Protein AF-A0AAN9VHX4-F1 (afdb_monomer_lite)

Radius of gyration: 25.69 Å; chains: 1; bounding box: 44×57×83 Å

Organism: NCBI:txid2509291

Sequence (212 aa):
MRPFTILGLMAGYTLFVTRLGPWIMRDRKPFKLKTTLIVFNALQIIANIYIFYMMIRLVNLYFWLKIIDLLDTIFFVLRKKNNQITFLHVYHHSNMVLLSWCGLKYFPGGHGTFLGLFNTFVHACMYTYYLIAAVYPRNIWWKKYVTQLQLVQHVTVGLHLAQLFVSNPCNYPLLVPRVLVPHAIFLVLLFSHFYRRAYGRKAAQDTKAKAS

InterPro domains:
  IPR002076 ELO family [PF01151] (3-57)
  IPR002076 ELO family [PF01151] (58-205)
  IPR002076 ELO family [PTHR11157] (56-200)
  IPR030457 ELO family, conserved site [PS01188] (85-93)

Structure (mmCIF, N/CA/C/O backbone):
data_AF-A0AAN9VHX4-F1
#
_entry.id   AF-A0AAN9VHX4-F1
#
loop_
_atom_site.group_PDB
_atom_site.id
_atom_site.type_symbol
_atom_site.label_atom_id
_atom_site.label_alt_id
_atom_site.label_comp_id
_atom_site.label_asym_id
_atom_site.label_entity_id
_atom_site.label_seq_id
_atom_site.pdbx_PDB_ins_code
_atom_site.Cartn_x
_atom_site.Cartn_y
_atom_site.Cartn_z
_atom_site.occupancy
_atom_site.B_iso_or_equiv
_atom_site.auth_seq_id
_atom_site.auth_comp_id
_atom_site.auth_asym_id
_atom_site.auth_atom_id
_atom_site.pdbx_PDB_model_num
ATOM 1 N N . MET A 1 1 ? -10.189 4.200 -12.724 1.00 53.12 1 MET A N 1
ATOM 2 C CA . MET A 1 1 ? -10.663 5.492 -12.170 1.00 53.12 1 MET A CA 1
ATOM 3 C C . MET A 1 1 ? -9.968 6.623 -12.907 1.00 53.12 1 MET A C 1
ATOM 5 O O . MET A 1 1 ? -8.787 6.484 -13.195 1.00 53.12 1 MET A O 1
ATOM 9 N N . ARG A 1 2 ? -10.674 7.707 -13.249 1.00 73.00 2 ARG A N 1
ATOM 10 C CA . ARG A 1 2 ? -10.044 8.869 -13.900 1.00 73.00 2 ARG A CA 1
ATOM 11 C C . ARG A 1 2 ? -9.173 9.608 -12.869 1.00 73.00 2 ARG A C 1
ATOM 13 O O . ARG A 1 2 ? -9.580 9.697 -11.716 1.00 73.00 2 ARG A O 1
ATOM 20 N N . PRO A 1 3 ? -8.011 10.166 -13.235 1.00 69.94 3 PRO A N 1
ATOM 21 C CA . PRO A 1 3 ? -7.104 10.814 -12.278 1.00 69.94 3 PRO A CA 1
ATOM 22 C C . PRO A 1 3 ? -7.788 11.908 -11.434 1.00 69.94 3 PRO A C 1
ATOM 24 O O . PRO A 1 3 ? -7.557 12.001 -10.230 1.00 69.94 3 PRO A O 1
ATOM 27 N N . PHE A 1 4 ? -8.731 12.652 -12.020 1.00 80.06 4 PHE A N 1
ATOM 28 C CA . PHE A 1 4 ? -9.513 13.677 -11.322 1.00 80.06 4 PHE A CA 1
ATOM 29 C C . PHE A 1 4 ? -10.400 13.141 -10.186 1.00 80.06 4 PHE A C 1
ATOM 31 O O . PHE A 1 4 ? -10.603 13.844 -9.200 1.00 80.06 4 PHE A O 1
ATOM 38 N N . THR A 1 5 ? -10.893 11.898 -10.264 1.00 78.62 5 THR A N 1
ATOM 39 C CA . THR A 1 5 ? -11.737 11.333 -9.194 1.00 78.62 5 THR A CA 1
ATOM 40 C C . THR A 1 5 ? -10.921 11.009 -7.945 1.00 78.62 5 THR A C 1
ATOM 42 O O . THR A 1 5 ? -11.406 11.186 -6.833 1.00 78.62 5 THR A O 1
ATOM 45 N N . ILE A 1 6 ? -9.666 10.579 -8.113 1.00 77.06 6 ILE A N 1
ATOM 46 C CA . ILE A 1 6 ? -8.751 10.314 -6.992 1.00 77.06 6 ILE A CA 1
ATOM 47 C C . ILE A 1 6 ? -8.318 11.630 -6.343 1.00 77.06 6 ILE A C 1
ATOM 49 O O . ILE A 1 6 ? -8.333 11.741 -5.119 1.00 77.06 6 ILE A O 1
ATOM 53 N N . LEU A 1 7 ? -7.991 12.641 -7.153 1.00 80.19 7 LEU A N 1
ATOM 54 C CA . LEU A 1 7 ? -7.633 13.970 -6.654 1.00 80.19 7 LEU A CA 1
ATOM 55 C C . LEU A 1 7 ? -8.786 14.610 -5.873 1.00 80.19 7 LEU A C 1
ATOM 57 O O . LEU A 1 7 ? -8.563 15.116 -4.777 1.00 80.19 7 LEU A O 1
ATOM 61 N N . GLY A 1 8 ? -10.018 14.519 -6.383 1.00 88.56 8 GLY A N 1
ATOM 62 C CA . GLY A 1 8 ? -11.207 14.994 -5.675 1.00 88.56 8 GLY A CA 1
ATOM 63 C C . GLY A 1 8 ? -11.431 14.277 -4.340 1.00 88.56 8 GLY A C 1
ATOM 64 O O . GLY A 1 8 ? -11.683 14.927 -3.328 1.00 88.56 8 GLY A O 1
ATOM 65 N N . LEU A 1 9 ? -11.265 12.951 -4.303 1.00 86.06 9 LEU A N 1
ATOM 66 C CA . LEU A 1 9 ? -11.425 12.158 -3.081 1.00 86.06 9 LEU A CA 1
ATOM 67 C C . LEU A 1 9 ? -10.350 12.492 -2.034 1.00 86.06 9 LEU A C 1
ATOM 69 O O . LEU A 1 9 ? -10.670 12.681 -0.862 1.00 86.06 9 LEU A O 1
ATOM 73 N N . MET A 1 10 ? -9.088 12.631 -2.449 1.00 85.00 10 MET A N 1
ATOM 74 C CA . MET A 1 10 ? -7.982 13.021 -1.565 1.00 85.00 10 MET A CA 1
ATOM 75 C C . MET A 1 10 ? -8.119 14.461 -1.059 1.00 85.00 10 MET A C 1
ATOM 77 O O . MET A 1 10 ? -7.866 14.725 0.120 1.00 85.00 10 MET A O 1
ATOM 81 N N . ALA A 1 11 ? -8.555 15.391 -1.913 1.00 88.62 11 ALA A N 1
ATOM 82 C CA . ALA A 1 11 ? -8.843 16.766 -1.517 1.00 88.62 11 ALA A CA 1
ATOM 83 C C . ALA A 1 11 ? -9.994 16.817 -0.501 1.00 88.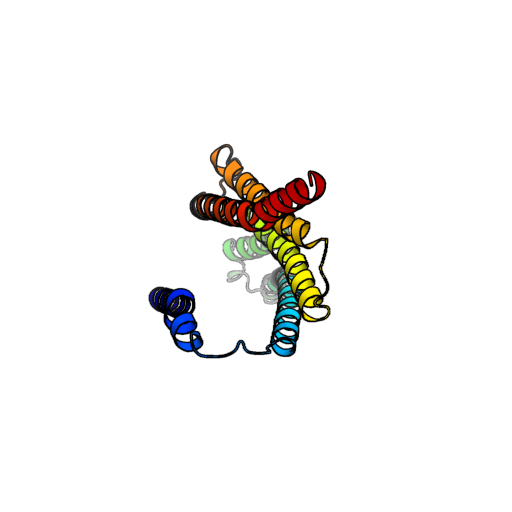62 11 ALA A C 1
ATOM 85 O O . ALA A 1 11 ? -9.866 17.468 0.535 1.00 88.62 11 ALA A O 1
ATOM 86 N N . GLY A 1 12 ? -11.073 16.065 -0.743 1.00 91.81 12 GLY A N 1
ATOM 87 C CA . GLY A 1 12 ? -12.202 15.936 0.179 1.00 91.81 12 GLY A CA 1
ATOM 88 C C . GLY A 1 12 ? -11.800 15.337 1.528 1.00 91.81 12 GLY A C 1
ATOM 89 O O . GLY A 1 12 ? -12.109 15.912 2.570 1.00 91.81 12 GLY A O 1
ATOM 90 N N . TYR A 1 13 ? -11.038 14.239 1.524 1.00 88.88 13 TYR A N 1
ATOM 91 C CA . TYR A 1 13 ? -10.468 13.644 2.737 1.00 88.88 13 TYR A CA 1
ATOM 92 C C . TYR A 1 13 ? -9.620 14.656 3.519 1.00 88.88 13 TYR A C 1
ATOM 94 O O . TYR A 1 13 ? -9.800 14.825 4.724 1.00 88.88 13 TYR A O 1
ATOM 102 N N . THR A 1 14 ? -8.730 15.374 2.832 1.00 87.25 14 THR A N 1
ATOM 103 C CA . THR A 1 14 ? -7.841 16.357 3.463 1.00 87.25 14 THR A CA 1
ATOM 104 C C . THR A 1 14 ? -8.635 17.519 4.055 1.00 87.25 14 THR A C 1
ATOM 106 O O . THR A 1 14 ? -8.390 17.904 5.199 1.00 87.25 14 THR A O 1
ATOM 109 N N . LEU A 1 15 ? -9.622 18.053 3.330 1.00 92.94 15 LEU A N 1
ATOM 110 C CA . LEU A 1 15 ? -10.516 19.108 3.814 1.00 92.94 15 LEU A CA 1
ATOM 111 C C . LEU A 1 15 ? -11.306 18.650 5.047 1.00 92.94 15 LEU A C 1
ATOM 113 O O . LEU A 1 15 ? -11.433 19.400 6.019 1.00 92.94 15 LEU A O 1
ATOM 117 N N . PHE A 1 16 ? -11.793 17.407 5.031 1.00 91.06 16 PHE A N 1
ATOM 118 C CA . PHE A 1 16 ? -12.495 16.815 6.159 1.00 91.06 16 PHE A CA 1
ATOM 119 C C . PHE A 1 16 ? -11.592 16.698 7.387 1.00 91.06 16 PHE A C 1
ATOM 121 O O . PHE A 1 16 ? -11.931 17.211 8.446 1.00 91.06 16 PHE A O 1
ATOM 128 N N . VAL A 1 17 ? -10.414 16.093 7.256 1.00 87.94 17 VAL A N 1
ATOM 129 C CA . VAL A 1 17 ? -9.524 15.851 8.401 1.00 87.94 17 VAL A CA 1
ATOM 130 C C . VAL A 1 17 ? -8.918 17.143 8.955 1.00 87.94 17 VAL A C 1
ATOM 132 O O . VAL A 1 17 ? -8.744 17.264 10.165 1.00 87.94 17 VAL A O 1
ATOM 135 N N . THR A 1 18 ? -8.602 18.118 8.099 1.00 86.06 18 THR A N 1
ATOM 136 C CA . THR A 1 18 ? -7.907 19.344 8.529 1.00 86.06 18 THR A CA 1
ATOM 137 C C . THR A 1 18 ? -8.839 20.467 8.964 1.00 86.06 18 THR A C 1
ATOM 139 O O . THR A 1 18 ? -8.441 21.274 9.803 1.00 86.06 18 THR A O 1
ATOM 142 N N . ARG A 1 19 ? -10.059 20.555 8.412 1.00 90.81 19 ARG A N 1
ATOM 143 C CA . ARG A 1 19 ? -10.968 21.683 8.673 1.00 90.81 19 ARG A CA 1
ATOM 144 C C . ARG A 1 19 ? -12.344 21.251 9.150 1.00 90.81 19 ARG A C 1
ATOM 146 O O . ARG A 1 19 ? -12.724 21.584 10.270 1.00 90.81 19 ARG A O 1
ATOM 153 N N . LEU A 1 20 ? -13.083 20.519 8.320 1.00 93.25 20 LEU A N 1
ATOM 154 C CA . LEU A 1 20 ? -14.506 20.268 8.560 1.00 93.25 20 LEU A CA 1
ATOM 155 C C . LEU A 1 20 ? -14.739 19.352 9.772 1.00 93.25 20 LEU A C 1
ATOM 157 O O . LEU A 1 20 ? -15.538 19.675 10.641 1.00 93.25 20 LEU A O 1
ATOM 161 N N . GLY A 1 21 ? -14.006 18.248 9.877 1.00 89.44 21 GLY A N 1
ATOM 162 C CA . GLY A 1 21 ? -14.077 17.298 10.988 1.00 89.44 21 GLY A CA 1
ATOM 163 C C . GLY A 1 21 ? -13.747 17.935 12.344 1.00 89.44 21 GLY A C 1
ATOM 164 O O . GLY A 1 21 ? -14.567 17.828 13.257 1.00 89.44 21 GLY A O 1
ATOM 165 N N . PRO A 1 22 ? -12.612 18.650 12.493 1.00 90.81 22 PRO A N 1
ATOM 166 C CA . PRO A 1 22 ? -12.313 19.401 13.713 1.00 90.81 22 PRO A CA 1
ATOM 167 C C . PRO A 1 22 ? -13.361 20.469 14.056 1.00 90.81 22 PRO A C 1
ATOM 169 O O . PRO A 1 22 ? -13.667 20.650 15.231 1.00 90.81 22 PRO A O 1
ATOM 172 N N . TRP A 1 23 ? -13.936 21.155 13.058 1.00 94.06 23 TRP A N 1
ATOM 173 C CA . TRP A 1 23 ? -15.021 22.120 13.274 1.00 94.06 23 TRP A CA 1
ATOM 174 C C . TRP A 1 23 ? -16.295 21.442 13.805 1.00 94.06 23 TRP A C 1
ATOM 176 O O . TRP A 1 23 ? -16.837 21.890 14.809 1.00 94.06 23 TRP A O 1
ATOM 186 N N . ILE A 1 24 ? -16.713 20.313 13.217 1.00 93.56 24 ILE A N 1
ATOM 187 C CA . ILE A 1 24 ? -17.882 19.526 13.664 1.00 93.56 24 ILE A CA 1
ATOM 188 C C . ILE A 1 24 ? -17.690 18.969 15.084 1.00 93.56 24 ILE A C 1
ATOM 190 O O . ILE A 1 24 ? -18.652 18.845 15.846 1.00 93.56 24 ILE A O 1
ATOM 194 N N . MET A 1 25 ? -16.458 18.596 15.431 1.00 90.50 25 MET A N 1
ATOM 195 C CA . MET A 1 25 ? -16.117 17.991 16.719 1.00 90.50 25 MET A CA 1
ATOM 196 C C . MET A 1 25 ? -15.782 19.014 17.811 1.00 90.50 25 MET A C 1
ATOM 198 O O . MET A 1 25 ? -15.566 18.597 18.946 1.00 90.50 25 MET A O 1
ATOM 202 N N . ARG A 1 26 ? -15.755 20.322 17.503 1.00 90.12 26 ARG A N 1
ATOM 203 C CA . ARG A 1 26 ? -15.340 21.385 18.436 1.00 90.12 26 ARG A CA 1
ATOM 204 C C . ARG A 1 26 ? -16.100 21.334 19.762 1.00 90.12 26 ARG A C 1
ATOM 206 O O . ARG A 1 26 ? -15.475 21.387 20.814 1.00 90.12 26 ARG A O 1
ATOM 213 N N . ASP A 1 27 ? -17.415 21.156 19.687 1.00 94.75 27 ASP A N 1
ATOM 214 C CA . ASP A 1 27 ? -18.312 21.170 20.849 1.00 94.75 27 ASP A CA 1
ATOM 215 C C . ASP A 1 27 ? -18.820 19.763 21.220 1.00 94.75 27 ASP A C 1
ATOM 217 O O . ASP A 1 27 ? -19.754 19.605 22.009 1.00 94.75 27 ASP A O 1
ATOM 221 N N . ARG A 1 28 ? -18.220 18.704 20.650 1.00 91.62 28 ARG A N 1
ATOM 222 C CA . ARG A 1 28 ? -18.615 17.306 20.889 1.00 91.62 28 ARG A CA 1
ATOM 223 C C . ARG A 1 28 ? -17.558 16.548 21.686 1.00 91.62 28 ARG A C 1
ATOM 225 O O . ARG A 1 28 ? -16.357 16.694 21.484 1.00 91.62 28 ARG A O 1
ATOM 232 N N . LYS A 1 29 ? -18.013 15.649 22.562 1.00 86.69 29 LYS A N 1
ATOM 233 C CA . LYS A 1 29 ? -17.126 14.724 23.286 1.00 86.69 29 LYS A CA 1
ATOM 234 C C . LYS A 1 29 ? -16.529 13.678 22.323 1.00 86.69 29 LYS A C 1
ATOM 236 O O . LYS A 1 29 ? -17.211 13.268 21.382 1.00 86.69 29 LYS A O 1
ATOM 241 N N . PRO A 1 30 ? -15.288 13.205 22.553 1.00 85.62 30 PRO A N 1
ATOM 242 C CA . PRO A 1 30 ? -14.650 12.208 21.696 1.00 85.62 30 PRO A CA 1
ATOM 243 C C . PRO A 1 30 ? -15.406 10.874 21.720 1.00 85.62 30 PRO A C 1
ATOM 245 O O . PRO A 1 30 ? -15.802 10.379 22.778 1.00 85.62 30 PRO A O 1
ATOM 248 N N . PHE A 1 31 ? -15.577 10.268 20.544 1.00 84.44 31 PHE A N 1
ATOM 249 C CA . PHE A 1 31 ? -16.246 8.977 20.405 1.00 84.44 31 PHE A CA 1
ATOM 250 C C . PHE A 1 31 ? -15.414 7.835 21.004 1.00 84.44 31 PHE A C 1
ATOM 252 O O . PHE A 1 31 ? -14.198 7.753 20.818 1.00 84.44 31 PHE A O 1
ATOM 259 N N . LYS A 1 32 ? -16.081 6.891 21.674 1.00 79.62 32 LYS A N 1
ATOM 260 C CA . LYS A 1 32 ? -15.453 5.672 22.205 1.00 79.62 32 LYS A CA 1
ATOM 261 C C . LYS A 1 32 ? -15.401 4.585 21.121 1.00 79.62 32 LYS A C 1
ATOM 263 O O . LYS A 1 32 ? -16.230 3.686 21.105 1.00 79.62 32 LYS A O 1
ATOM 268 N N . LEU A 1 33 ? -14.419 4.656 20.220 1.00 81.50 33 LEU A N 1
ATOM 269 C CA . LEU A 1 33 ? -14.293 3.767 19.044 1.00 81.50 33 LEU A CA 1
ATOM 270 C C . LEU A 1 33 ? -13.320 2.583 19.232 1.00 81.50 33 LEU A C 1
ATOM 272 O O . LEU A 1 33 ? -12.811 2.035 18.258 1.00 81.50 33 LEU A O 1
ATOM 276 N N . LYS A 1 34 ? -13.041 2.180 20.479 1.00 73.62 34 LYS A N 1
ATOM 277 C CA . LYS A 1 34 ? -12.037 1.150 20.822 1.00 73.62 34 LYS A CA 1
ATOM 278 C C . LYS A 1 34 ? -12.248 -0.155 20.039 1.00 73.62 34 LYS A C 1
ATOM 280 O O . LYS A 1 34 ? -11.338 -0.618 19.359 1.00 73.62 34 LYS A O 1
ATOM 285 N N . THR A 1 35 ? -13.460 -0.707 20.090 1.00 78.25 35 THR A N 1
ATOM 286 C CA . THR A 1 35 ? -13.812 -1.966 19.413 1.00 78.25 35 THR A CA 1
ATOM 287 C C . THR A 1 35 ? -13.747 -1.836 17.893 1.00 78.25 35 THR A C 1
ATOM 289 O O . THR A 1 35 ? -13.178 -2.694 17.227 1.00 78.25 35 THR A O 1
ATOM 292 N N . THR A 1 36 ? -14.255 -0.733 17.339 1.00 77.31 36 THR A N 1
ATOM 293 C CA . THR A 1 36 ? -14.214 -0.459 15.896 1.00 77.31 36 THR A CA 1
ATOM 294 C C . THR A 1 36 ? -12.780 -0.403 15.370 1.00 77.31 36 THR A C 1
ATOM 296 O O . THR A 1 36 ? -12.486 -0.989 14.333 1.00 77.31 36 THR A O 1
ATOM 299 N N . LEU A 1 37 ? -11.869 0.245 16.102 1.00 70.19 37 LEU A N 1
ATOM 300 C CA . LEU A 1 37 ? -10.450 0.315 15.743 1.00 70.19 37 LEU A CA 1
ATOM 301 C C . LEU A 1 37 ? -9.770 -1.059 15.798 1.00 70.19 37 LEU A C 1
ATOM 303 O O . LEU A 1 37 ? -8.969 -1.373 14.923 1.00 70.19 37 LEU A O 1
ATOM 307 N N . ILE A 1 38 ? -10.100 -1.886 16.794 1.00 74.56 38 ILE A N 1
ATOM 308 C CA . ILE A 1 38 ? -9.589 -3.262 16.908 1.00 74.56 38 ILE A CA 1
ATOM 309 C C . ILE A 1 38 ? -10.004 -4.089 15.688 1.00 74.56 38 ILE A C 1
ATOM 311 O O . ILE A 1 38 ? -9.147 -4.690 15.042 1.00 74.56 38 ILE A O 1
ATOM 315 N N . VAL A 1 39 ? -11.295 -4.076 15.342 1.00 82.44 39 VAL A N 1
ATOM 316 C CA . VAL A 1 39 ? -11.831 -4.811 14.184 1.00 82.44 39 VAL A CA 1
ATOM 317 C C . VAL A 1 39 ? -11.200 -4.312 12.885 1.00 82.44 39 VAL A C 1
ATOM 319 O O . VAL A 1 39 ? -10.745 -5.116 12.077 1.00 82.44 39 VAL A O 1
ATOM 322 N N . PHE A 1 40 ? -11.104 -2.994 12.703 1.00 76.94 40 PHE A N 1
ATOM 323 C CA . PHE A 1 40 ? -10.477 -2.396 11.526 1.00 76.94 40 PHE A CA 1
ATOM 324 C C . PHE A 1 40 ? -9.011 -2.827 11.365 1.00 76.94 40 PHE A C 1
ATOM 326 O O . PHE A 1 40 ? -8.626 -3.305 10.299 1.00 76.94 40 PHE A O 1
ATOM 333 N N . ASN A 1 41 ? -8.207 -2.737 12.429 1.00 72.12 41 ASN A N 1
ATOM 334 C CA . ASN A 1 41 ? -6.799 -3.138 12.392 1.00 72.12 41 ASN A CA 1
ATOM 335 C C . ASN A 1 41 ? -6.637 -4.648 12.136 1.00 72.12 41 ASN A C 1
ATOM 337 O O . ASN A 1 41 ? -5.758 -5.049 11.376 1.00 72.12 41 ASN A O 1
ATOM 341 N N . ALA A 1 42 ? -7.494 -5.492 12.723 1.00 78.81 42 ALA A N 1
ATOM 342 C CA . ALA A 1 42 ? -7.479 -6.935 12.484 1.00 78.81 42 ALA A CA 1
ATOM 343 C C . ALA A 1 42 ? -7.799 -7.279 11.018 1.00 78.81 42 ALA A C 1
ATOM 345 O O . ALA A 1 42 ? -7.100 -8.086 10.405 1.00 78.81 42 ALA A O 1
ATOM 346 N N . LEU A 1 43 ? -8.794 -6.613 10.424 1.00 83.50 43 LEU A N 1
ATOM 347 C CA . LEU A 1 43 ? -9.123 -6.763 9.005 1.00 83.50 43 LEU A CA 1
ATOM 348 C C . LEU A 1 43 ? -7.969 -6.318 8.099 1.00 83.50 43 LEU A C 1
ATOM 350 O O . LEU A 1 43 ? -7.675 -6.998 7.119 1.00 83.50 43 LEU A O 1
ATOM 354 N N . GLN A 1 44 ? -7.272 -5.228 8.437 1.00 68.19 44 GLN A N 1
ATOM 355 C CA . GLN A 1 44 ? -6.085 -4.804 7.688 1.00 68.19 44 GLN A CA 1
ATOM 356 C C . GLN A 1 44 ? -4.962 -5.847 7.748 1.00 68.19 44 GLN A C 1
ATOM 358 O O . GLN A 1 44 ? -4.312 -6.090 6.733 1.00 68.19 44 GLN A O 1
ATOM 363 N N . ILE A 1 45 ? -4.733 -6.488 8.896 1.00 72.44 45 ILE A N 1
ATOM 364 C CA . ILE A 1 45 ? -3.725 -7.552 9.025 1.00 72.44 45 ILE A CA 1
ATOM 365 C C . ILE A 1 45 ? -4.087 -8.743 8.129 1.00 72.44 45 ILE A C 1
ATOM 367 O O . ILE A 1 45 ? -3.259 -9.183 7.331 1.00 72.44 45 ILE A O 1
ATOM 371 N N . ILE A 1 46 ? -5.333 -9.218 8.202 1.00 82.06 46 ILE A N 1
ATOM 372 C CA . ILE A 1 46 ? -5.818 -10.347 7.393 1.00 82.06 46 ILE A CA 1
ATOM 373 C C . ILE A 1 46 ? -5.717 -10.026 5.897 1.00 82.06 46 ILE A C 1
ATOM 375 O O . ILE A 1 46 ? -5.200 -10.836 5.129 1.00 82.06 46 ILE A O 1
ATOM 379 N N . ALA A 1 47 ? -6.149 -8.833 5.482 1.00 73.81 47 ALA A N 1
ATOM 380 C CA . ALA A 1 47 ? -6.085 -8.404 4.089 1.00 73.81 47 ALA A CA 1
ATOM 381 C C . ALA A 1 47 ? -4.641 -8.339 3.565 1.00 73.81 47 ALA A C 1
ATOM 383 O O . ALA A 1 47 ? -4.371 -8.820 2.468 1.00 73.81 47 ALA A O 1
ATOM 384 N N . ASN A 1 48 ? -3.698 -7.805 4.348 1.00 62.12 48 ASN A N 1
ATOM 385 C CA . ASN A 1 48 ? -2.289 -7.738 3.947 1.00 62.12 48 ASN A CA 1
ATOM 386 C C . ASN A 1 48 ? -1.658 -9.132 3.804 1.00 62.12 48 ASN A C 1
ATOM 388 O O . ASN A 1 48 ? -0.955 -9.385 2.826 1.00 62.12 48 ASN A O 1
ATOM 392 N N . ILE A 1 49 ? -1.944 -10.052 4.732 1.00 76.06 49 ILE A N 1
ATOM 393 C CA . ILE A 1 49 ? -1.476 -11.446 4.660 1.00 76.06 49 ILE A CA 1
ATOM 394 C C . ILE A 1 49 ? -2.073 -12.155 3.437 1.00 76.06 49 ILE A C 1
ATOM 396 O O . ILE A 1 49 ? -1.360 -12.842 2.705 1.00 76.06 49 ILE A O 1
ATOM 400 N N . TYR A 1 50 ? -3.367 -11.957 3.178 1.00 77.38 50 TYR A N 1
ATOM 401 C CA . TYR A 1 50 ? -4.053 -12.537 2.026 1.00 77.38 50 TYR A CA 1
ATOM 402 C C . TYR A 1 50 ? -3.493 -12.023 0.694 1.00 77.38 50 TYR A C 1
ATOM 404 O O . TYR A 1 50 ? -3.200 -12.822 -0.194 1.00 77.38 50 TYR A O 1
ATOM 412 N N . ILE A 1 51 ? -3.287 -10.709 0.559 1.00 69.75 51 ILE A N 1
ATOM 413 C CA . ILE A 1 51 ? -2.705 -10.098 -0.646 1.00 69.75 51 ILE A CA 1
ATOM 414 C C . ILE A 1 51 ? -1.293 -10.642 -0.892 1.00 69.75 51 ILE A C 1
ATOM 416 O O . ILE A 1 51 ? -0.973 -11.016 -2.020 1.00 69.75 51 ILE A O 1
ATOM 420 N N . PHE A 1 52 ? -0.473 -10.753 0.156 1.00 62.72 52 PHE A N 1
ATOM 421 C CA . PHE A 1 52 ? 0.873 -11.320 0.069 1.00 62.72 52 PHE A CA 1
ATOM 422 C C . PHE A 1 52 ? 0.859 -12.772 -0.435 1.00 62.72 52 PHE A C 1
ATOM 424 O O . PHE A 1 52 ? 1.554 -13.111 -1.394 1.00 62.72 52 PHE A O 1
ATOM 431 N N . TYR A 1 53 ? 0.006 -13.617 0.149 1.00 73.12 53 TYR A N 1
ATOM 432 C CA . TYR A 1 53 ? -0.169 -15.007 -0.278 1.00 73.12 53 TYR A CA 1
ATOM 433 C C . TYR A 1 53 ? -0.693 -15.118 -1.722 1.00 73.12 53 TYR A C 1
ATOM 435 O O . TYR A 1 53 ? -0.210 -15.939 -2.506 1.00 73.12 53 TYR A O 1
ATOM 443 N N . MET A 1 54 ? -1.647 -14.265 -2.107 1.00 72.25 54 MET A N 1
ATOM 444 C CA . MET A 1 54 ? -2.232 -14.254 -3.448 1.00 72.25 54 MET A CA 1
ATOM 445 C C . MET A 1 54 ? -1.209 -13.864 -4.521 1.00 72.25 54 MET A C 1
ATOM 447 O O . MET A 1 54 ? -1.183 -14.494 -5.578 1.00 72.25 54 MET A O 1
ATOM 451 N N . MET A 1 55 ? -0.334 -12.886 -4.258 1.00 62.78 55 MET A N 1
ATOM 452 C CA . MET A 1 55 ? 0.719 -12.499 -5.208 1.00 62.78 55 MET A CA 1
ATOM 453 C C . MET A 1 55 ? 1.688 -13.650 -5.495 1.00 62.78 55 MET A C 1
ATOM 455 O O . MET A 1 55 ? 1.987 -13.920 -6.656 1.00 62.78 55 MET A O 1
ATOM 459 N N . ILE A 1 56 ? 2.120 -14.374 -4.460 1.00 66.38 56 ILE A N 1
ATOM 460 C CA . ILE A 1 56 ? 3.011 -15.536 -4.609 1.00 66.38 56 ILE A CA 1
ATOM 461 C C . ILE A 1 56 ? 2.324 -16.643 -5.423 1.00 66.38 56 ILE A C 1
ATOM 463 O O . ILE A 1 56 ? 2.923 -17.238 -6.322 1.00 66.38 56 ILE A O 1
ATOM 467 N N . ARG A 1 57 ? 1.038 -16.895 -5.151 1.00 72.50 57 ARG A N 1
ATOM 468 C CA . ARG A 1 57 ? 0.266 -17.945 -5.824 1.00 72.50 57 ARG A CA 1
ATOM 469 C C . ARG A 1 57 ? -0.004 -17.636 -7.299 1.00 72.50 57 ARG A C 1
ATOM 471 O O . ARG A 1 57 ? 0.113 -18.540 -8.121 1.00 72.50 57 ARG A O 1
ATOM 478 N N . LEU A 1 58 ? -0.351 -16.393 -7.640 1.00 67.06 58 LEU A N 1
ATOM 479 C CA . LEU A 1 58 ? -0.655 -15.984 -9.018 1.00 67.06 58 LEU A CA 1
ATOM 480 C C . LEU A 1 58 ? 0.570 -16.073 -9.932 1.00 67.06 58 LEU A C 1
ATOM 482 O O . LEU A 1 58 ? 0.456 -16.570 -11.049 1.00 67.06 58 LEU A O 1
ATOM 486 N N . VAL A 1 59 ? 1.742 -15.653 -9.447 1.00 68.31 59 VAL A N 1
ATOM 487 C CA . VAL A 1 59 ? 2.996 -15.722 -10.213 1.00 68.31 59 VAL A CA 1
ATOM 488 C C . VAL A 1 59 ? 3.401 -17.177 -10.472 1.00 68.31 59 VAL A C 1
ATOM 490 O O . VAL A 1 59 ? 3.768 -17.526 -11.592 1.00 68.31 59 VAL A O 1
ATOM 493 N N . ASN A 1 60 ? 3.258 -18.051 -9.472 1.00 70.75 60 ASN A N 1
ATOM 494 C CA . ASN A 1 60 ? 3.518 -19.481 -9.636 1.00 70.75 60 ASN A CA 1
ATOM 495 C C . ASN A 1 60 ? 2.520 -20.149 -10.604 1.00 70.75 60 ASN A C 1
ATOM 497 O O . ASN A 1 60 ? 2.913 -20.928 -11.467 1.00 70.75 60 ASN A O 1
ATOM 501 N N . LEU A 1 61 ? 1.228 -19.823 -10.501 1.00 69.81 61 LEU A N 1
ATOM 502 C CA . LEU A 1 61 ? 0.183 -20.392 -11.358 1.00 69.81 61 LEU A CA 1
ATOM 503 C C . LEU A 1 61 ? 0.316 -19.943 -12.821 1.00 69.81 61 LEU A C 1
ATOM 505 O O . LEU A 1 61 ? 0.125 -20.751 -13.726 1.00 69.81 61 LEU A O 1
ATOM 509 N N . TYR A 1 62 ? 0.702 -18.687 -13.057 1.00 71.00 62 TYR A N 1
ATOM 510 C CA . TYR A 1 62 ? 0.974 -18.161 -14.397 1.00 71.00 62 TYR A CA 1
ATOM 511 C C . TYR A 1 62 ? 2.069 -18.954 -15.128 1.00 71.00 62 TYR A C 1
ATOM 513 O O . TYR A 1 62 ? 1.936 -19.252 -16.311 1.00 71.00 62 TYR A O 1
ATOM 521 N N . PHE A 1 63 ? 3.124 -19.363 -14.424 1.00 75.06 63 PHE A N 1
ATOM 522 C CA . PHE A 1 63 ? 4.185 -20.185 -15.004 1.00 75.06 63 PHE A CA 1
ATOM 523 C C . PHE A 1 63 ? 3.730 -21.595 -15.367 1.00 75.06 63 PHE A C 1
ATOM 525 O O . PHE A 1 63 ? 4.025 -22.065 -16.465 1.00 75.06 63 PHE A O 1
ATOM 532 N N . TRP A 1 64 ? 2.957 -22.239 -14.492 1.00 73.88 64 TRP A N 1
ATOM 533 C CA . TRP A 1 64 ? 2.365 -23.541 -14.795 1.00 73.88 64 TRP A CA 1
ATOM 534 C C . TRP A 1 64 ? 1.426 -23.484 -16.005 1.00 73.88 64 TRP A C 1
ATOM 536 O O . TRP A 1 64 ? 1.474 -24.382 -16.841 1.00 73.88 64 TRP A O 1
ATOM 546 N N . LEU A 1 65 ? 0.643 -22.410 -16.161 1.00 71.88 65 LEU A N 1
ATOM 547 C CA . LEU A 1 65 ? -0.173 -22.196 -17.362 1.00 71.88 65 LEU A CA 1
ATOM 548 C C . LEU A 1 65 ? 0.683 -22.101 -18.630 1.00 71.88 65 LEU A C 1
ATOM 550 O O . LEU A 1 65 ? 0.368 -22.744 -19.623 1.00 71.88 65 LEU A O 1
ATOM 554 N N . LYS A 1 66 ? 1.804 -21.373 -18.594 1.00 78.94 66 LYS A N 1
ATOM 555 C CA . LYS A 1 66 ? 2.695 -21.257 -19.760 1.00 78.94 66 LYS A CA 1
ATOM 556 C C . LYS A 1 66 ? 3.324 -22.591 -20.162 1.00 78.94 66 LYS A C 1
ATOM 558 O O . LYS A 1 66 ? 3.529 -22.817 -21.349 1.00 78.94 66 LYS A O 1
ATOM 563 N N . ILE A 1 67 ? 3.589 -23.484 -19.206 1.00 80.31 67 ILE A N 1
ATOM 564 C CA . ILE A 1 67 ? 4.018 -24.859 -19.506 1.00 80.31 67 ILE A CA 1
ATOM 565 C C . ILE A 1 67 ? 2.899 -25.635 -20.214 1.00 80.31 67 ILE A C 1
ATOM 567 O O . ILE A 1 67 ? 3.170 -26.345 -21.179 1.00 80.31 67 ILE A O 1
ATOM 571 N N . ILE A 1 68 ? 1.650 -25.490 -19.766 1.00 81.94 68 ILE A N 1
ATOM 572 C CA . ILE A 1 68 ? 0.493 -26.163 -20.375 1.00 81.94 68 ILE A CA 1
ATOM 573 C C . ILE A 1 68 ? 0.232 -25.644 -21.800 1.00 81.94 68 ILE A C 1
ATOM 575 O O . ILE A 1 68 ? -0.074 -26.446 -22.675 1.00 81.94 68 ILE A O 1
ATOM 579 N N . ASP A 1 69 ? 0.448 -24.354 -22.076 1.00 80.25 69 ASP A N 1
ATOM 580 C CA . ASP A 1 69 ? 0.323 -23.762 -23.423 1.00 80.25 69 ASP A CA 1
ATOM 581 C C . ASP A 1 69 ? 1.293 -24.387 -24.459 1.00 80.25 69 ASP A C 1
ATOM 583 O O . ASP A 1 69 ? 1.115 -24.215 -25.665 1.00 80.25 69 ASP A O 1
ATOM 587 N N . LEU A 1 70 ? 2.329 -25.130 -24.039 1.00 85.56 70 LEU A N 1
ATOM 588 C CA . LEU A 1 70 ? 3.185 -25.904 -24.957 1.00 85.56 70 LEU A CA 1
ATOM 589 C C . LEU A 1 70 ? 2.464 -27.128 -25.546 1.00 85.56 70 LEU A C 1
ATOM 591 O O . LEU A 1 70 ? 2.889 -27.672 -26.572 1.00 85.56 70 LEU A O 1
ATOM 595 N N . LEU A 1 71 ? 1.360 -27.566 -24.937 1.00 85.38 71 LEU A N 1
ATOM 596 C CA . LEU A 1 71 ? 0.542 -28.651 -25.475 1.00 85.38 71 LEU A CA 1
ATOM 597 C C . LEU A 1 71 ? -0.094 -28.267 -26.819 1.00 85.38 71 LEU A C 1
ATOM 599 O O . LEU A 1 71 ? -0.295 -29.148 -27.651 1.00 85.38 71 LEU A O 1
ATOM 603 N N . ASP A 1 72 ? -0.313 -26.980 -27.099 1.00 77.06 72 ASP A N 1
ATOM 604 C CA . ASP A 1 72 ? -0.856 -26.518 -28.383 1.00 77.06 72 ASP A CA 1
ATOM 605 C C . ASP A 1 72 ? 0.056 -26.893 -29.557 1.00 77.06 72 ASP A C 1
ATOM 607 O O . ASP A 1 72 ? -0.405 -27.432 -30.567 1.00 77.06 72 ASP A O 1
ATOM 611 N N . THR A 1 73 ? 1.376 -26.720 -29.404 1.00 84.62 73 THR A N 1
ATOM 612 C CA . THR A 1 73 ? 2.341 -27.197 -30.408 1.00 84.62 73 THR A CA 1
ATOM 613 C C . THR A 1 73 ? 2.287 -28.713 -30.587 1.00 84.62 73 THR A C 1
ATOM 615 O O . THR A 1 73 ? 2.345 -29.187 -31.721 1.00 84.62 73 THR A O 1
ATOM 618 N N . ILE A 1 74 ? 2.119 -29.478 -29.502 1.00 86.62 74 ILE A N 1
ATOM 619 C CA . ILE A 1 74 ? 2.000 -30.943 -29.565 1.00 86.62 74 ILE A CA 1
ATOM 620 C C . ILE A 1 74 ? 0.729 -31.330 -30.330 1.00 86.62 74 ILE A C 1
ATOM 622 O O . ILE A 1 74 ? 0.782 -32.161 -31.238 1.00 86.62 74 ILE A O 1
ATOM 626 N N . PHE A 1 75 ? -0.404 -30.689 -30.043 1.00 82.31 75 PHE A N 1
ATOM 627 C CA . PHE A 1 75 ? -1.656 -30.947 -30.746 1.00 82.31 75 PHE A CA 1
ATOM 628 C C . PHE A 1 75 ? -1.586 -30.580 -32.233 1.00 82.31 75 PHE A C 1
ATOM 630 O O . PHE A 1 75 ? -2.144 -31.307 -33.056 1.00 82.31 75 PHE A O 1
ATOM 637 N N . PHE A 1 76 ? -0.877 -29.516 -32.622 1.00 87.12 76 PHE A N 1
ATOM 638 C CA . PHE A 1 76 ? -0.684 -29.181 -34.040 1.00 87.12 76 PHE A CA 1
ATOM 639 C C . PHE A 1 76 ? 0.159 -30.219 -34.786 1.00 87.12 76 PHE A C 1
ATOM 641 O O . PHE A 1 76 ? -0.185 -30.566 -35.922 1.00 87.12 76 PHE A O 1
ATOM 648 N N . VAL A 1 77 ? 1.194 -30.769 -34.140 1.00 88.00 77 VAL A N 1
ATOM 649 C CA . VAL A 1 77 ? 2.001 -31.873 -34.689 1.00 88.00 77 VAL A CA 1
ATOM 650 C C . VAL A 1 77 ? 1.142 -33.125 -34.859 1.00 88.00 77 VAL A C 1
ATOM 652 O O . VAL A 1 77 ? 1.073 -33.681 -35.955 1.00 88.00 77 VAL A O 1
ATOM 655 N N . LEU A 1 78 ? 0.420 -33.533 -33.809 1.00 83.44 78 LEU A N 1
ATOM 656 C CA . LEU A 1 78 ? -0.442 -34.720 -33.835 1.00 83.44 78 LEU A CA 1
ATOM 657 C C . LEU A 1 78 ? -1.559 -34.609 -34.886 1.00 83.44 78 LEU A C 1
ATOM 659 O O . LEU A 1 78 ? -1.925 -35.600 -35.514 1.00 83.44 78 LEU A O 1
ATOM 663 N N . ARG A 1 79 ? -2.066 -33.395 -35.137 1.00 84.81 79 ARG A N 1
ATOM 664 C CA . ARG A 1 79 ? -3.085 -33.114 -36.164 1.00 84.81 79 ARG A CA 1
ATOM 665 C C . ARG A 1 79 ? -2.512 -32.893 -37.569 1.00 84.81 79 ARG A C 1
ATOM 667 O O . ARG A 1 79 ? -3.280 -32.575 -38.479 1.00 84.81 79 ARG A O 1
ATOM 674 N N . LYS A 1 80 ? -1.194 -33.038 -37.763 1.00 80.81 80 LYS A N 1
ATOM 675 C CA . LYS A 1 80 ? -0.476 -32.796 -39.031 1.00 80.81 80 LYS A CA 1
ATOM 676 C C . LYS A 1 80 ? -0.739 -31.400 -39.629 1.00 80.81 80 LYS A C 1
ATOM 678 O O . LYS A 1 80 ? -0.762 -31.230 -40.848 1.00 80.81 80 LYS A O 1
ATOM 683 N N . LYS A 1 81 ? -0.953 -30.374 -38.796 1.00 76.81 81 LYS A N 1
ATOM 684 C CA . LYS A 1 81 ? -1.221 -28.985 -39.226 1.00 76.81 81 LYS A CA 1
ATOM 685 C C . LYS A 1 81 ? 0.064 -28.151 -39.271 1.00 76.81 81 LYS A C 1
ATOM 687 O O . LYS A 1 81 ? 0.169 -27.113 -38.626 1.00 76.81 81 LYS A O 1
ATOM 692 N N . ASN A 1 82 ? 1.026 -28.569 -40.092 1.00 80.06 82 ASN A N 1
ATOM 693 C CA . ASN A 1 82 ? 2.365 -27.959 -40.143 1.00 80.06 82 ASN A CA 1
ATOM 694 C C . ASN A 1 82 ? 2.369 -26.474 -40.549 1.00 80.06 82 ASN A C 1
ATOM 696 O O . ASN A 1 82 ? 3.254 -25.741 -40.128 1.00 80.06 82 ASN A O 1
ATOM 700 N N . ASN A 1 83 ? 1.353 -25.998 -41.280 1.00 83.38 83 ASN A N 1
ATOM 701 C CA . ASN A 1 83 ? 1.216 -24.574 -41.617 1.00 83.38 83 ASN A CA 1
ATOM 702 C C . ASN A 1 83 ? 0.973 -23.672 -40.382 1.00 83.38 83 ASN A C 1
ATOM 704 O O . ASN A 1 83 ? 1.191 -22.469 -40.439 1.00 83.38 83 ASN A O 1
ATOM 708 N N . GLN A 1 84 ? 0.512 -24.239 -39.258 1.00 75.31 84 GLN A N 1
ATOM 709 C CA . GLN A 1 84 ? 0.314 -23.506 -37.999 1.00 75.31 84 GLN A CA 1
ATOM 710 C C . GLN A 1 84 ? 1.593 -23.458 -37.147 1.00 75.31 84 GLN A C 1
ATOM 712 O O . GLN A 1 84 ? 1.759 -22.555 -36.329 1.00 75.31 84 GLN A O 1
ATOM 717 N N . ILE A 1 85 ? 2.532 -24.385 -37.372 1.00 86.25 85 ILE A N 1
ATOM 718 C CA . ILE A 1 85 ? 3.820 -24.459 -36.673 1.00 86.25 85 ILE A CA 1
ATOM 719 C C . ILE A 1 85 ? 4.827 -23.571 -37.410 1.00 86.25 85 ILE A C 1
ATOM 721 O O . ILE A 1 85 ? 5.764 -24.032 -38.058 1.00 86.25 85 ILE A O 1
ATOM 725 N N . THR A 1 86 ? 4.600 -22.264 -37.344 1.00 89.94 86 THR A N 1
ATOM 726 C CA . THR A 1 86 ? 5.528 -21.278 -37.903 1.00 89.94 86 THR A CA 1
ATOM 727 C C . THR A 1 86 ? 6.699 -21.039 -36.950 1.00 89.94 86 THR A C 1
ATOM 729 O O . THR A 1 86 ? 6.589 -21.259 -35.740 1.00 89.94 86 THR A O 1
ATOM 732 N N . PHE A 1 87 ? 7.816 -20.527 -37.475 1.00 87.56 87 PHE A N 1
ATOM 733 C CA . PHE A 1 87 ? 8.958 -20.106 -36.655 1.00 87.56 87 PHE A CA 1
ATOM 734 C C . PHE A 1 87 ? 8.530 -19.152 -35.530 1.00 87.56 87 PHE A C 1
ATOM 736 O O . PHE A 1 87 ? 8.934 -19.322 -34.382 1.00 87.56 87 PHE A O 1
ATOM 743 N N . LEU A 1 88 ? 7.642 -18.201 -35.844 1.00 75.75 88 LEU A N 1
ATOM 744 C CA . LEU A 1 88 ? 7.109 -17.245 -34.878 1.00 75.75 88 LEU A CA 1
ATOM 745 C C . LEU A 1 88 ? 6.358 -17.935 -33.730 1.00 75.75 88 LEU A C 1
ATOM 747 O O . LEU A 1 88 ? 6.570 -17.579 -32.574 1.00 75.75 88 LEU A O 1
ATOM 751 N N . HIS A 1 89 ? 5.516 -18.928 -34.030 1.00 74.62 89 HIS A N 1
ATOM 752 C CA . HIS A 1 89 ? 4.740 -19.660 -33.027 1.00 74.62 89 HIS A CA 1
ATOM 753 C C . HIS A 1 89 ? 5.647 -20.432 -32.058 1.00 74.62 89 HIS A C 1
ATOM 755 O O . HIS A 1 89 ? 5.529 -20.292 -30.840 1.00 74.62 89 HIS A O 1
ATOM 761 N N . VAL A 1 90 ? 6.608 -21.192 -32.590 1.00 87.94 90 VAL A N 1
ATOM 762 C CA . VAL A 1 90 ? 7.537 -21.986 -31.771 1.00 87.94 90 VAL A CA 1
ATOM 763 C C . VAL A 1 90 ? 8.460 -21.083 -30.950 1.00 87.94 90 VAL A C 1
ATOM 765 O O . VAL A 1 90 ? 8.655 -21.329 -29.758 1.00 87.94 90 VAL A O 1
ATOM 768 N N . TYR A 1 91 ? 8.979 -20.009 -31.552 1.00 86.06 91 TYR A N 1
ATOM 769 C CA . TYR A 1 91 ? 9.807 -19.022 -30.861 1.00 86.06 91 TYR A CA 1
ATOM 770 C C . TYR A 1 91 ? 9.037 -18.335 -29.726 1.00 86.06 91 TYR A C 1
ATOM 772 O O . TYR A 1 91 ? 9.527 -18.276 -28.600 1.00 86.06 91 TYR A O 1
ATOM 780 N N . HIS A 1 92 ? 7.809 -17.878 -29.985 1.00 72.94 92 HIS A N 1
ATOM 781 C CA . HIS A 1 92 ? 6.955 -17.231 -28.992 1.00 72.94 92 HIS A CA 1
ATOM 782 C C . HIS A 1 92 ? 6.642 -18.152 -27.803 1.00 72.94 92 HIS A C 1
ATOM 784 O O . HIS A 1 92 ? 6.891 -17.766 -26.662 1.00 72.94 92 HIS A O 1
ATOM 790 N N . HIS A 1 93 ? 6.149 -19.373 -28.036 1.00 80.06 93 HIS A N 1
ATOM 791 C CA . HIS A 1 93 ? 5.767 -20.287 -26.949 1.00 80.06 93 HIS A CA 1
ATOM 792 C C . HIS A 1 93 ? 6.979 -20.748 -26.122 1.00 80.06 93 HIS A C 1
ATOM 794 O O . HIS A 1 93 ? 6.910 -20.776 -24.893 1.00 80.06 93 HIS A O 1
ATOM 800 N N . SER A 1 94 ? 8.123 -20.997 -26.767 1.00 84.56 94 SER A N 1
ATOM 801 C CA . SER A 1 94 ? 9.365 -21.360 -26.070 1.00 84.56 94 SER A CA 1
ATOM 802 C C . SER A 1 94 ? 9.912 -20.197 -25.234 1.00 84.56 94 SER A C 1
ATOM 804 O O . SER A 1 94 ? 10.259 -20.371 -24.064 1.00 84.56 94 SER A O 1
ATOM 806 N N . ASN A 1 95 ? 9.939 -18.986 -25.801 1.00 74.44 95 ASN A N 1
ATOM 807 C CA . ASN A 1 95 ? 10.435 -17.792 -25.119 1.00 74.44 95 ASN A CA 1
ATOM 808 C C . ASN A 1 95 ? 9.516 -17.363 -23.965 1.00 74.44 95 ASN A C 1
ATOM 810 O O . ASN A 1 95 ? 10.010 -16.932 -22.932 1.00 74.44 95 ASN A O 1
ATOM 814 N N . MET A 1 96 ? 8.193 -17.523 -24.079 1.00 65.56 96 MET A N 1
ATOM 815 C CA . MET A 1 96 ? 7.258 -17.185 -22.997 1.00 65.56 96 MET A CA 1
ATOM 816 C C . MET A 1 96 ? 7.417 -18.095 -21.772 1.00 65.56 96 MET A C 1
ATOM 818 O O . MET A 1 96 ? 7.318 -17.608 -20.645 1.00 65.56 96 MET A O 1
ATOM 822 N N . VAL A 1 97 ? 7.724 -19.384 -21.953 1.00 80.69 97 VAL A N 1
ATOM 823 C CA . VAL A 1 97 ? 8.043 -20.298 -20.839 1.00 80.69 97 VAL A CA 1
ATOM 824 C C . VAL A 1 97 ? 9.402 -19.966 -20.232 1.00 80.69 97 VAL A C 1
ATOM 826 O O . VAL A 1 97 ? 9.511 -19.868 -19.010 1.00 80.69 97 VAL A O 1
ATOM 829 N N . LEU A 1 98 ? 10.416 -19.712 -21.066 1.00 76.94 98 LEU A N 1
ATOM 830 C CA . LEU A 1 98 ? 11.760 -19.345 -20.615 1.00 76.94 98 LEU A CA 1
ATOM 831 C C . LEU A 1 98 ? 11.760 -18.013 -19.848 1.00 76.94 98 LEU A C 1
ATOM 833 O O . LEU A 1 98 ? 12.339 -17.924 -18.770 1.00 76.94 98 LEU A O 1
ATOM 837 N N . LEU A 1 99 ? 11.057 -16.995 -20.351 1.00 65.50 99 LEU A N 1
ATOM 838 C CA . LEU A 1 99 ? 10.895 -15.696 -19.695 1.00 65.50 99 LEU A CA 1
ATOM 839 C C . LEU A 1 99 ? 10.035 -15.783 -18.435 1.00 65.50 99 LEU A C 1
ATOM 841 O O . LEU A 1 99 ? 10.312 -15.062 -17.486 1.00 65.50 99 LEU A O 1
ATOM 845 N N . SER A 1 100 ? 9.030 -16.661 -18.378 1.00 65.31 100 SER A N 1
ATOM 846 C CA . SER A 1 100 ? 8.230 -16.866 -17.160 1.00 65.31 100 SER A CA 1
ATOM 847 C C . SER A 1 100 ? 9.008 -17.640 -16.091 1.00 65.31 100 SER A C 1
ATOM 849 O O . SER A 1 100 ? 8.904 -17.319 -14.909 1.00 65.31 100 SER A O 1
ATOM 851 N N . TRP A 1 101 ? 9.853 -18.597 -16.493 1.00 71.25 101 TRP A N 1
ATOM 852 C CA . TRP A 1 101 ? 10.798 -19.284 -15.610 1.00 71.25 101 TRP A CA 1
ATOM 853 C C . TRP A 1 101 ? 11.880 -18.332 -15.097 1.00 71.25 101 TRP A C 1
ATOM 855 O O . TRP A 1 101 ? 12.104 -18.253 -13.893 1.00 71.25 101 TRP A O 1
ATOM 865 N N . CYS A 1 102 ? 12.499 -17.547 -15.984 1.00 61.81 102 CYS A N 1
ATOM 866 C CA . CYS A 1 102 ? 13.434 -16.489 -15.612 1.00 61.81 102 CYS A CA 1
ATOM 867 C C . CYS A 1 102 ? 12.747 -15.376 -14.810 1.00 61.81 102 CYS A C 1
ATOM 869 O O . CYS A 1 102 ? 13.361 -14.788 -13.933 1.00 61.81 102 CYS A O 1
ATOM 871 N N . GLY A 1 103 ? 11.467 -15.110 -15.045 1.00 59.25 103 GLY A N 1
ATOM 872 C CA . GLY A 1 103 ? 10.644 -14.202 -14.256 1.00 59.25 103 GLY A CA 1
ATOM 873 C C . GLY A 1 103 ? 10.457 -14.716 -12.834 1.00 59.25 103 GLY A C 1
ATOM 874 O O . GLY A 1 103 ? 10.717 -13.993 -11.892 1.00 59.25 103 GLY A O 1
ATOM 875 N N . LEU A 1 104 ? 10.124 -15.988 -12.636 1.00 62.84 104 LEU A N 1
ATOM 876 C CA . LEU A 1 104 ? 10.072 -16.593 -11.298 1.00 62.84 104 LEU A CA 1
ATOM 877 C C . LEU A 1 104 ? 11.440 -16.723 -10.626 1.00 62.84 104 LEU A C 1
ATOM 879 O O . LEU A 1 104 ? 11.533 -16.620 -9.405 1.00 62.84 104 LEU A O 1
ATOM 883 N N . LYS A 1 105 ? 12.490 -16.982 -11.410 1.00 57.78 105 LYS A N 1
ATOM 884 C CA . LYS A 1 105 ? 13.826 -17.321 -10.907 1.00 57.78 105 LYS A CA 1
ATOM 885 C C . LYS A 1 105 ? 14.739 -16.108 -10.707 1.00 57.78 105 LYS A C 1
ATOM 887 O O . LYS A 1 105 ? 15.469 -16.070 -9.723 1.00 57.78 105 LYS A O 1
ATOM 892 N N . TYR A 1 106 ? 14.693 -15.131 -11.608 1.00 48.28 106 TYR A N 1
ATOM 893 C CA . TYR A 1 106 ? 15.546 -13.934 -11.622 1.00 48.28 106 TYR A CA 1
ATOM 894 C C . TYR A 1 106 ? 14.775 -12.634 -11.358 1.00 48.28 106 TYR A C 1
ATOM 896 O O . TYR A 1 106 ? 15.357 -11.701 -10.809 1.00 48.28 106 TYR A O 1
ATOM 904 N N . PHE A 1 107 ? 13.475 -12.573 -11.675 1.00 50.62 107 PHE A N 1
ATOM 905 C CA . PHE A 1 107 ? 12.632 -11.393 -11.433 1.00 50.62 107 PHE A CA 1
ATOM 906 C C . PHE A 1 107 ? 11.324 -11.670 -10.665 1.00 50.62 107 PHE A C 1
ATOM 908 O O . PHE A 1 107 ? 10.272 -11.153 -11.055 1.00 50.62 107 PHE A O 1
ATOM 915 N N . PRO A 1 108 ? 11.327 -12.400 -9.528 1.00 47.59 108 PRO A N 1
ATOM 916 C CA . PRO A 1 108 ? 10.180 -12.416 -8.616 1.00 47.59 108 PRO A CA 1
ATOM 917 C C . PRO A 1 108 ? 10.096 -11.074 -7.851 1.00 47.59 108 PRO A C 1
ATOM 919 O O . PRO A 1 108 ? 9.787 -11.021 -6.661 1.00 47.59 108 PRO A O 1
ATOM 922 N N . GLY A 1 109 ? 10.485 -9.976 -8.507 1.00 50.62 109 GLY A N 1
ATOM 923 C CA . GLY A 1 109 ? 10.967 -8.769 -7.877 1.00 50.62 109 GLY A CA 1
ATOM 924 C C . GLY A 1 109 ? 11.824 -7.855 -8.748 1.00 50.62 109 GLY A C 1
ATOM 925 O O . GLY A 1 109 ? 11.953 -8.015 -9.955 1.00 50.62 109 GLY A O 1
ATOM 926 N N . GLY A 1 110 ? 12.371 -6.851 -8.074 1.00 59.09 110 GLY A N 1
ATOM 927 C CA . GLY A 1 110 ? 13.247 -5.784 -8.551 1.00 59.09 110 GLY A CA 1
ATOM 928 C C . GLY A 1 110 ? 13.492 -4.827 -7.377 1.00 59.09 110 GLY A C 1
ATOM 929 O O . GLY A 1 110 ? 13.057 -5.105 -6.258 1.00 59.09 110 GLY A O 1
ATOM 930 N N . HIS A 1 111 ? 14.089 -3.654 -7.594 1.00 58.53 111 HIS A N 1
ATOM 931 C CA . HIS A 1 111 ? 14.244 -2.666 -6.508 1.00 58.53 111 HIS A CA 1
ATOM 932 C C . HIS A 1 111 ? 12.897 -2.254 -5.855 1.00 58.53 111 HIS A C 1
ATOM 934 O O . HIS A 1 111 ? 12.861 -1.800 -4.712 1.00 58.53 1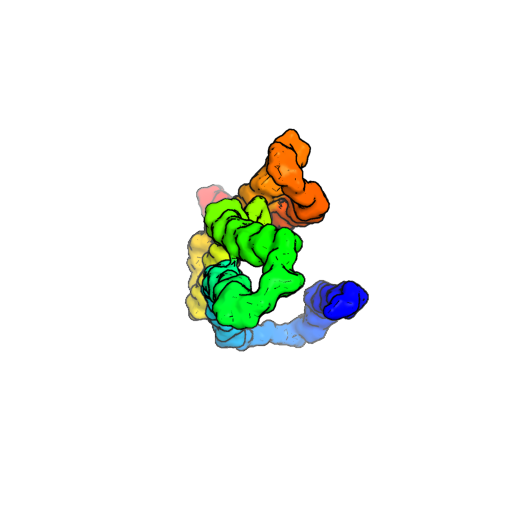11 HIS A O 1
ATOM 940 N N . GLY A 1 112 ? 11.769 -2.445 -6.558 1.00 57.03 112 GLY A N 1
ATOM 941 C CA . GLY A 1 112 ? 10.414 -2.168 -6.067 1.00 57.03 112 GLY A CA 1
ATOM 942 C C . GLY A 1 112 ? 9.796 -3.227 -5.138 1.00 57.03 112 GLY A C 1
ATOM 943 O O . GLY A 1 112 ? 8.984 -2.869 -4.286 1.00 57.03 112 GLY A O 1
ATOM 944 N N . THR A 1 113 ? 10.170 -4.510 -5.218 1.00 64.44 113 THR A N 1
ATOM 945 C CA . THR A 1 113 ? 9.657 -5.513 -4.257 1.00 64.44 113 THR A CA 1
ATOM 946 C C . THR A 1 113 ? 10.296 -5.372 -2.886 1.00 64.44 113 THR A C 1
ATOM 948 O O . THR A 1 113 ? 9.644 -5.673 -1.889 1.00 64.44 113 THR A O 1
ATOM 951 N N . PHE A 1 114 ? 11.515 -4.828 -2.815 1.00 66.62 114 PHE A N 1
ATOM 952 C CA . PHE A 1 114 ? 12.147 -4.443 -1.554 1.00 66.62 114 PHE A CA 1
ATOM 953 C C . PHE A 1 114 ? 11.306 -3.399 -0.801 1.00 66.62 114 PHE A C 1
ATOM 955 O O . PHE A 1 114 ? 11.080 -3.542 0.399 1.00 66.62 114 PHE A O 1
ATOM 962 N N . LEU A 1 115 ? 10.753 -2.405 -1.515 1.00 65.81 115 LEU A N 1
ATOM 963 C CA . LEU A 1 115 ? 9.788 -1.446 -0.962 1.00 65.81 115 LEU A CA 1
ATOM 964 C C . LEU A 1 115 ? 8.537 -2.163 -0.436 1.00 65.81 115 LEU A C 1
ATOM 966 O O . LEU A 1 115 ? 8.141 -1.913 0.699 1.00 65.81 115 LEU A O 1
ATOM 970 N N . GLY A 1 116 ? 7.925 -3.034 -1.245 1.00 62.06 116 GLY A N 1
ATOM 971 C CA . GLY A 1 116 ? 6.696 -3.745 -0.881 1.00 62.06 116 GLY A CA 1
ATOM 972 C C . GLY A 1 116 ? 6.864 -4.614 0.366 1.00 62.06 116 GLY A C 1
ATOM 973 O O . GLY A 1 116 ? 6.123 -4.445 1.328 1.00 62.06 116 GLY A O 1
ATOM 974 N N . LEU A 1 117 ? 7.891 -5.466 0.386 1.00 69.06 117 LEU A N 1
ATOM 975 C CA . LEU A 1 117 ? 8.166 -6.412 1.469 1.00 69.06 117 LEU A CA 1
ATOM 976 C C . LEU A 1 117 ? 8.463 -5.705 2.801 1.00 69.06 117 LEU A C 1
ATOM 978 O O . LEU A 1 117 ? 7.836 -6.009 3.821 1.00 69.06 117 LEU A O 1
ATOM 982 N N . PHE A 1 118 ? 9.381 -4.729 2.795 1.00 71.88 118 PHE A N 1
ATOM 983 C CA . PHE A 1 118 ? 9.727 -3.976 4.004 1.00 71.88 118 PHE A CA 1
ATOM 984 C C . PHE A 1 118 ? 8.558 -3.122 4.494 1.00 71.88 118 PHE A C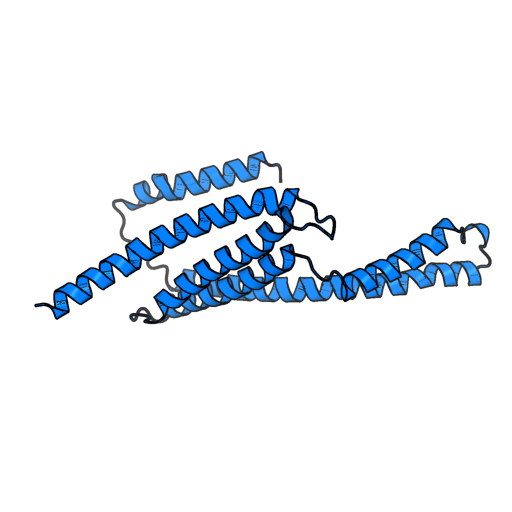 1
ATOM 986 O O . PHE A 1 118 ? 8.337 -3.021 5.699 1.00 71.88 118 PHE A O 1
ATOM 993 N N . ASN A 1 119 ? 7.777 -2.534 3.586 1.00 77.19 119 ASN A N 1
ATOM 994 C CA . ASN A 1 119 ? 6.608 -1.748 3.958 1.00 77.19 119 ASN A CA 1
ATOM 995 C C . ASN A 1 119 ? 5.525 -2.615 4.610 1.00 77.19 119 ASN A C 1
ATOM 997 O O . ASN A 1 119 ? 5.034 -2.241 5.675 1.00 77.19 119 ASN A O 1
ATOM 1001 N N . THR A 1 120 ? 5.189 -3.773 4.033 1.00 71.31 120 THR A N 1
ATOM 1002 C CA . THR A 1 120 ? 4.186 -4.683 4.609 1.00 71.31 120 THR A CA 1
ATOM 1003 C C . THR A 1 120 ? 4.624 -5.238 5.959 1.00 71.31 120 THR A C 1
ATOM 1005 O O . THR A 1 120 ? 3.808 -5.325 6.874 1.00 71.31 120 THR A O 1
ATOM 1008 N N . PHE A 1 121 ? 5.916 -5.539 6.127 1.00 79.12 121 PHE A N 1
ATOM 1009 C CA . PHE A 1 121 ? 6.469 -5.998 7.401 1.00 79.12 121 PHE A CA 1
ATOM 1010 C C . PHE A 1 121 ? 6.379 -4.921 8.491 1.00 79.12 121 PHE A C 1
ATOM 1012 O O . PHE A 1 121 ? 5.854 -5.162 9.578 1.00 79.12 121 PHE A O 1
ATOM 1019 N N . VAL A 1 122 ? 6.831 -3.699 8.200 1.00 79.75 122 VAL A N 1
ATOM 1020 C CA . VAL A 1 122 ? 6.792 -2.601 9.175 1.00 79.75 122 VAL A CA 1
ATOM 1021 C C . VAL A 1 122 ? 5.356 -2.175 9.486 1.00 79.75 122 VAL A C 1
ATOM 1023 O O . VAL A 1 122 ? 5.053 -1.866 10.641 1.00 79.75 122 VAL A O 1
ATOM 1026 N N . HIS A 1 123 ? 4.448 -2.221 8.506 1.00 74.00 123 HIS A N 1
ATOM 1027 C CA . HIS A 1 123 ? 3.021 -2.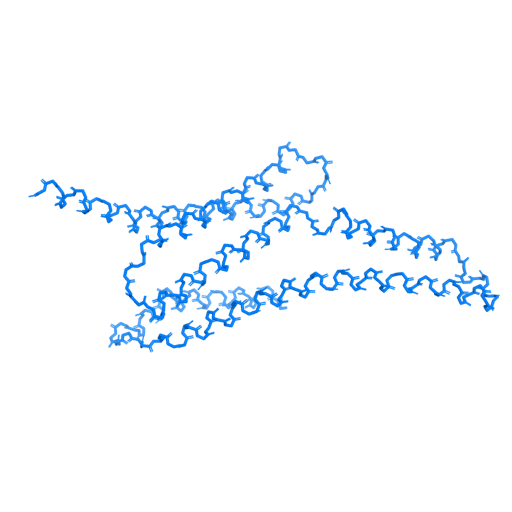010 8.749 1.00 74.00 123 HIS A CA 1
ATOM 1028 C C . HIS A 1 123 ? 2.416 -3.108 9.616 1.00 74.00 123 HIS A C 1
ATOM 1030 O O . HIS A 1 123 ? 1.675 -2.779 10.537 1.00 74.00 123 HIS A O 1
ATOM 1036 N N . ALA A 1 124 ? 2.759 -4.380 9.407 1.00 76.00 124 ALA A N 1
ATOM 1037 C CA . ALA A 1 124 ? 2.311 -5.453 10.292 1.00 76.00 124 ALA A CA 1
ATOM 1038 C C . ALA A 1 124 ? 2.738 -5.185 11.749 1.00 76.00 124 ALA A C 1
ATOM 1040 O O . ALA A 1 124 ? 1.908 -5.258 12.658 1.00 76.00 124 ALA A O 1
ATOM 1041 N N . CYS A 1 125 ? 3.987 -4.766 11.977 1.00 80.38 125 CYS A N 1
ATOM 1042 C CA . CYS A 1 125 ? 4.488 -4.388 13.304 1.00 80.38 125 CYS A CA 1
ATOM 1043 C C . CYS A 1 125 ? 3.765 -3.163 13.895 1.00 80.38 125 CYS A C 1
ATOM 1045 O O . CYS A 1 125 ? 3.393 -3.161 15.071 1.00 80.38 125 CYS A O 1
ATOM 1047 N N . MET A 1 126 ? 3.524 -2.123 13.092 1.00 83.12 126 MET A N 1
ATOM 1048 C CA . MET A 1 126 ? 2.818 -0.915 13.530 1.00 83.12 126 MET A CA 1
ATOM 1049 C C . MET A 1 126 ? 1.342 -1.187 13.860 1.00 83.12 126 MET A C 1
ATOM 1051 O O . MET A 1 126 ? 0.858 -0.744 14.904 1.00 83.12 126 MET A O 1
ATOM 1055 N N . TYR A 1 127 ? 0.635 -1.954 13.030 1.00 75.38 127 TYR A N 1
ATOM 1056 C CA . TYR A 1 127 ? -0.762 -2.307 13.281 1.00 75.38 127 TYR A CA 1
ATOM 1057 C C . TYR A 1 127 ? -0.907 -3.266 14.457 1.00 75.38 127 TYR A C 1
ATOM 1059 O O . TYR A 1 127 ? -1.854 -3.134 15.228 1.00 75.38 127 TYR A O 1
ATOM 1067 N N . THR A 1 128 ? 0.063 -4.156 14.671 1.00 78.44 128 THR A N 1
ATOM 1068 C CA . THR A 1 128 ? 0.131 -4.977 15.888 1.00 78.44 128 THR A CA 1
ATOM 1069 C C . THR A 1 128 ? 0.289 -4.095 17.128 1.00 78.44 128 THR A C 1
ATOM 1071 O O . THR A 1 128 ? -0.423 -4.278 18.115 1.00 78.44 128 THR A O 1
ATOM 1074 N N . TYR A 1 129 ? 1.147 -3.071 17.070 1.00 83.31 129 TYR A N 1
ATOM 1075 C CA . TYR A 1 129 ? 1.253 -2.077 18.139 1.00 83.31 129 TYR A CA 1
ATOM 1076 C C . TYR A 1 129 ? -0.078 -1.349 18.387 1.00 83.31 129 TYR A C 1
ATOM 1078 O O . TYR A 1 129 ? -0.489 -1.216 19.541 1.00 83.31 129 TYR A O 1
ATOM 1086 N N . TYR A 1 130 ? -0.783 -0.910 17.339 1.00 74.56 130 TYR A N 1
ATOM 1087 C CA . TYR A 1 130 ? -2.090 -0.262 17.494 1.00 74.56 130 TYR A CA 1
ATOM 1088 C C . TYR A 1 130 ? -3.168 -1.200 18.022 1.00 74.56 130 TYR A C 1
ATOM 1090 O O . TYR A 1 130 ? -3.983 -0.767 18.830 1.00 74.56 130 TYR A O 1
ATOM 1098 N N . LEU A 1 131 ? -3.157 -2.472 17.631 1.00 74.62 131 LEU A N 1
ATOM 1099 C CA . LEU A 1 131 ? -4.062 -3.484 18.162 1.00 74.62 131 LEU A CA 1
ATOM 1100 C C . LEU A 1 131 ? -3.850 -3.661 19.671 1.00 74.62 131 LEU A C 1
ATOM 1102 O O . LEU A 1 131 ? -4.803 -3.588 20.442 1.00 74.62 131 LEU A O 1
ATOM 1106 N N . ILE A 1 132 ? -2.597 -3.799 20.109 1.00 80.12 132 ILE A N 1
ATOM 1107 C CA . ILE A 1 132 ? -2.249 -3.938 21.530 1.00 80.12 132 ILE A CA 1
ATOM 1108 C C . ILE A 1 132 ? -2.594 -2.660 22.304 1.00 80.12 132 ILE A C 1
ATOM 1110 O O . ILE A 1 132 ? -3.192 -2.748 23.373 1.00 80.12 132 ILE A O 1
ATOM 1114 N N . ALA A 1 133 ? -2.288 -1.478 21.758 1.00 76.94 133 ALA A N 1
ATOM 1115 C CA . ALA A 1 133 ? -2.650 -0.186 22.350 1.00 76.94 133 ALA A CA 1
ATOM 1116 C C . ALA A 1 133 ? -4.164 0.004 22.460 1.00 76.94 133 ALA A C 1
ATOM 1118 O O . ALA A 1 133 ? -4.652 0.611 23.415 1.00 76.94 133 ALA A O 1
ATOM 1119 N N . ALA A 1 134 ? -4.905 -0.526 21.487 1.00 71.75 134 ALA A N 1
ATOM 1120 C CA . ALA A 1 134 ? -6.348 -0.480 21.480 1.00 71.75 134 ALA A CA 1
ATOM 1121 C C . ALA A 1 134 ? -6.947 -1.466 22.476 1.00 71.75 134 ALA A C 1
ATOM 1123 O O . ALA A 1 134 ? -7.949 -1.110 23.061 1.00 71.75 134 ALA A O 1
ATOM 1124 N N . VAL A 1 135 ? -6.379 -2.650 22.727 1.00 75.56 135 VAL A N 1
ATOM 1125 C CA . VAL A 1 135 ? -6.910 -3.605 23.724 1.00 75.56 135 VAL A CA 1
ATOM 1126 C C . VAL A 1 135 ? -6.487 -3.217 25.148 1.00 75.56 135 VAL A C 1
ATOM 1128 O O . VAL A 1 135 ? -7.340 -3.114 26.040 1.00 75.56 135 VAL A O 1
ATOM 1131 N N . TYR A 1 136 ? -5.202 -2.910 25.337 1.00 77.81 136 TYR A N 1
ATOM 1132 C CA . TYR A 1 136 ? -4.564 -2.592 26.614 1.00 77.81 136 TYR A CA 1
ATOM 1133 C C . TYR A 1 136 ? -4.032 -1.146 26.615 1.00 77.81 136 TYR A C 1
ATOM 1135 O O . TYR A 1 136 ? -2.895 -0.905 26.211 1.00 77.81 136 TYR A O 1
ATOM 1143 N N . PRO A 1 137 ? -4.794 -0.167 27.141 1.00 68.00 137 PRO A N 1
ATOM 1144 C CA . PRO A 1 137 ? -4.412 1.251 27.133 1.00 68.00 137 PRO A CA 1
ATOM 1145 C C . PRO A 1 137 ? -3.295 1.616 28.137 1.00 68.00 137 PRO A C 1
ATOM 1147 O O . PRO A 1 137 ? -3.106 2.790 28.452 1.00 68.00 137 PRO A O 1
ATOM 1150 N N . ARG A 1 138 ? -2.555 0.633 28.675 1.00 70.12 138 ARG A N 1
ATOM 1151 C CA . ARG A 1 138 ? -1.393 0.881 29.547 1.00 70.12 138 ARG A CA 1
ATOM 1152 C C . ARG A 1 138 ? -0.231 1.474 28.740 1.00 70.12 138 ARG A C 1
ATOM 1154 O O . ARG A 1 138 ? -0.191 1.383 27.521 1.00 70.12 138 ARG A O 1
ATOM 1161 N N . ASN A 1 139 ? 0.723 2.106 29.421 1.00 66.62 139 ASN A N 1
ATOM 1162 C CA . ASN A 1 139 ? 1.835 2.810 28.781 1.00 66.62 139 ASN A CA 1
ATOM 1163 C C . ASN A 1 139 ? 2.792 1.820 28.085 1.00 66.62 139 ASN A C 1
ATOM 1165 O O . ASN A 1 139 ? 3.602 1.153 28.723 1.00 66.62 139 ASN A O 1
ATOM 1169 N N . ILE A 1 140 ? 2.675 1.706 26.763 1.00 77.75 140 ILE A N 1
ATOM 1170 C CA . ILE A 1 140 ? 3.447 0.764 25.952 1.00 77.75 140 ILE A CA 1
ATOM 1171 C C . ILE A 1 140 ? 4.871 1.304 25.729 1.00 77.75 140 ILE A C 1
ATOM 1173 O O . ILE A 1 140 ? 5.103 2.151 24.864 1.00 77.75 140 ILE A O 1
ATOM 1177 N N . TRP A 1 141 ? 5.832 0.799 26.506 1.00 78.19 141 TRP A N 1
ATOM 1178 C CA . TRP A 1 141 ? 7.243 1.221 26.520 1.00 78.19 141 TRP A CA 1
ATOM 1179 C C . TRP A 1 141 ? 7.949 1.171 25.152 1.00 78.19 141 TRP A C 1
ATOM 1181 O O . TRP A 1 141 ? 8.671 2.097 24.786 1.00 78.19 141 TRP A O 1
ATOM 1191 N N . TRP A 1 142 ? 7.672 0.147 24.343 1.00 80.00 142 TRP A N 1
ATOM 1192 C CA . TRP A 1 142 ? 8.265 -0.041 23.014 1.00 80.00 142 TRP A CA 1
ATOM 1193 C C . TRP A 1 142 ? 7.661 0.809 21.878 1.00 80.00 142 TRP A C 1
ATOM 1195 O O . TRP A 1 142 ? 8.096 0.705 20.731 1.00 80.00 142 TRP A O 1
ATOM 1205 N N . LYS A 1 143 ? 6.725 1.726 22.173 1.00 80.94 143 LYS A N 1
ATOM 1206 C CA . LYS A 1 143 ? 6.144 2.667 21.191 1.00 80.94 143 LYS A CA 1
ATOM 1207 C C . LYS A 1 143 ? 7.213 3.429 20.389 1.00 80.94 143 LYS A C 1
ATOM 1209 O O . LYS A 1 143 ? 7.055 3.652 19.190 1.00 80.94 143 LYS A O 1
ATOM 1214 N N . LYS A 1 144 ? 8.309 3.821 21.050 1.00 82.69 144 LYS A N 1
ATOM 1215 C CA . LYS A 1 144 ? 9.435 4.540 20.432 1.00 82.69 144 LYS A CA 1
ATOM 1216 C C . LYS A 1 144 ? 10.103 3.711 19.328 1.00 82.69 144 LYS A C 1
ATOM 1218 O O . LYS A 1 144 ? 10.417 4.265 18.277 1.00 82.69 144 LYS A O 1
ATOM 1223 N N . TYR A 1 145 ? 10.261 2.402 19.541 1.00 85.75 145 TYR A N 1
ATOM 1224 C CA . TYR A 1 145 ? 10.905 1.499 18.584 1.00 85.75 145 TYR A CA 1
ATOM 1225 C C . TYR A 1 145 ? 10.067 1.305 17.321 1.00 85.75 145 TYR A C 1
ATOM 1227 O O . TYR A 1 145 ? 10.631 1.213 16.239 1.00 85.75 145 TYR A O 1
ATOM 1235 N N . VAL A 1 146 ? 8.734 1.351 17.418 1.00 86.19 146 VAL A N 1
ATOM 1236 C CA . VAL A 1 146 ? 7.851 1.317 16.238 1.00 86.19 146 VAL A CA 1
ATOM 1237 C C . VAL A 1 146 ? 8.099 2.529 15.334 1.00 86.19 146 VAL A C 1
ATOM 1239 O O . VAL A 1 146 ? 8.249 2.382 14.123 1.00 86.19 146 VAL A O 1
ATOM 1242 N N . THR A 1 147 ? 8.212 3.731 15.913 1.00 85.62 147 THR A N 1
ATOM 1243 C CA . THR A 1 147 ? 8.508 4.947 15.135 1.00 85.62 147 THR A CA 1
ATOM 1244 C C . THR A 1 147 ? 9.936 4.938 14.572 1.00 85.62 147 THR A C 1
ATOM 1246 O O . THR A 1 147 ? 10.156 5.408 13.459 1.00 85.62 147 THR A O 1
ATOM 1249 N N . GLN A 1 148 ? 10.907 4.380 15.304 1.00 85.00 148 GLN A N 1
ATOM 1250 C CA . GLN A 1 148 ? 12.276 4.199 14.802 1.00 85.00 148 GLN A CA 1
ATOM 1251 C C . GLN A 1 148 ? 12.329 3.199 13.641 1.00 85.00 148 GLN A C 1
ATOM 1253 O O . GLN A 1 148 ? 12.972 3.483 12.637 1.00 85.00 148 GLN A O 1
ATOM 1258 N N . LEU A 1 149 ? 11.605 2.081 13.737 1.00 86.06 149 LEU A N 1
ATOM 1259 C CA . LEU A 1 149 ? 11.502 1.069 12.684 1.00 86.06 149 LEU A CA 1
ATOM 1260 C C . LEU A 1 149 ? 10.925 1.664 11.389 1.00 86.06 149 LEU A C 1
ATOM 1262 O O . LEU A 1 149 ? 11.458 1.422 10.310 1.00 86.06 149 LEU A O 1
ATOM 1266 N N . GLN A 1 150 ? 9.891 2.503 11.498 1.00 80.31 150 GLN A N 1
ATOM 1267 C CA . GLN A 1 150 ? 9.334 3.243 10.361 1.00 80.31 150 GLN A CA 1
ATOM 1268 C C . GLN A 1 150 ? 10.339 4.222 9.748 1.00 80.31 150 GLN A C 1
ATOM 1270 O O . GLN A 1 150 ? 10.423 4.325 8.527 1.00 80.31 150 GLN A O 1
ATOM 1275 N N . LEU A 1 151 ? 11.124 4.935 10.558 1.00 86.69 151 LEU A N 1
ATOM 1276 C CA . LEU A 1 151 ? 12.131 5.864 10.044 1.00 86.69 151 LEU A CA 1
ATOM 1277 C C . LEU A 1 151 ? 13.255 5.123 9.307 1.00 86.69 151 LEU A C 1
ATOM 1279 O O . LEU A 1 151 ? 13.613 5.503 8.192 1.00 86.69 151 LEU A O 1
ATOM 1283 N N . VAL A 1 152 ? 13.753 4.035 9.900 1.00 90.00 152 VAL A N 1
ATOM 1284 C CA . VAL A 1 152 ? 14.766 3.159 9.297 1.00 90.00 152 VAL A CA 1
ATOM 1285 C C . VAL A 1 152 ? 14.260 2.600 7.968 1.00 90.00 152 VAL A C 1
ATOM 1287 O O . VAL A 1 152 ? 14.968 2.698 6.974 1.00 90.00 152 VAL A O 1
ATOM 1290 N N . GLN A 1 153 ? 13.010 2.129 7.902 1.00 84.00 153 GLN A N 1
ATOM 1291 C CA . GLN A 1 153 ? 12.395 1.651 6.660 1.00 84.00 153 GLN A CA 1
ATOM 1292 C C . GLN A 1 153 ? 12.486 2.683 5.528 1.00 84.00 153 GLN A C 1
ATOM 1294 O O . GLN A 1 153 ? 12.920 2.347 4.428 1.00 84.00 153 GLN A O 1
ATOM 1299 N N . HIS A 1 154 ? 12.088 3.935 5.775 1.00 85.75 154 HIS A N 1
ATOM 1300 C CA . HIS A 1 154 ? 12.064 4.963 4.730 1.00 85.75 154 HIS A CA 1
ATOM 1301 C C . HIS A 1 154 ? 13.471 5.390 4.298 1.00 85.75 154 HIS A C 1
ATOM 1303 O O . HIS A 1 154 ? 13.689 5.634 3.113 1.00 85.75 154 HIS A O 1
ATOM 1309 N N . VAL A 1 155 ? 14.433 5.428 5.226 1.00 89.38 155 VAL A N 1
ATOM 1310 C CA . VAL A 1 155 ? 15.842 5.706 4.910 1.00 89.38 155 VAL A CA 1
ATOM 1311 C C . VAL A 1 155 ? 16.443 4.571 4.082 1.00 89.38 155 VAL A C 1
ATOM 1313 O O . VAL A 1 155 ? 16.990 4.824 3.012 1.00 89.38 155 VAL A O 1
ATOM 1316 N N . THR A 1 156 ? 16.302 3.320 4.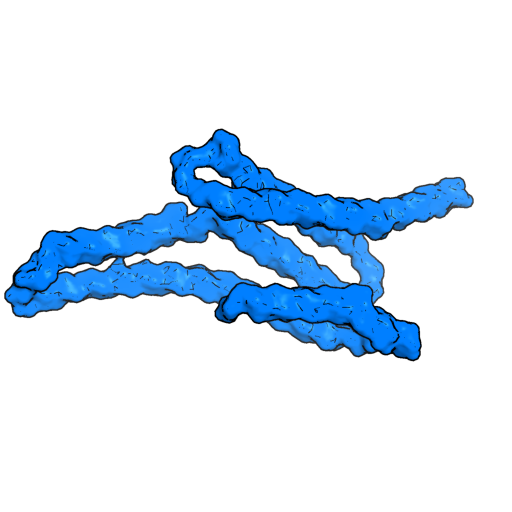524 1.00 85.50 156 THR A N 1
ATOM 1317 C CA . THR A 1 156 ? 16.868 2.153 3.832 1.00 85.50 156 THR A CA 1
ATOM 1318 C C . THR A 1 156 ? 16.261 1.974 2.443 1.00 85.50 156 THR A C 1
ATOM 1320 O O . THR A 1 156 ? 16.993 1.758 1.481 1.00 85.50 156 THR A O 1
ATOM 1323 N N . VAL A 1 157 ? 14.941 2.130 2.299 1.00 84.12 157 VAL A N 1
ATOM 1324 C CA . VAL A 1 157 ? 14.268 2.079 0.992 1.00 84.12 157 VAL A CA 1
ATOM 1325 C C . VAL A 1 157 ? 14.681 3.255 0.101 1.00 84.12 157 VAL A C 1
ATOM 1327 O O . VAL A 1 157 ? 14.918 3.061 -1.089 1.00 84.12 157 VAL A O 1
ATOM 1330 N N . GLY A 1 158 ? 14.813 4.462 0.661 1.00 85.69 158 GLY A N 1
ATOM 1331 C CA . GLY A 1 158 ? 15.270 5.645 -0.069 1.00 85.69 158 GLY A CA 1
ATOM 1332 C C . GLY A 1 158 ? 16.683 5.477 -0.631 1.00 85.69 158 GLY A C 1
ATOM 1333 O O . GLY A 1 158 ? 16.896 5.708 -1.818 1.00 85.69 158 GLY A O 1
ATOM 1334 N N . LEU A 1 159 ? 17.627 4.994 0.181 1.00 87.94 159 LEU A N 1
ATOM 1335 C CA . LEU A 1 159 ? 19.001 4.699 -0.245 1.00 87.94 159 LEU A CA 1
ATOM 1336 C C . LEU A 1 159 ? 19.050 3.563 -1.277 1.00 87.94 159 LEU A C 1
ATOM 1338 O O . LEU A 1 159 ? 19.747 3.672 -2.286 1.00 87.94 159 LEU A O 1
ATOM 1342 N N . HIS A 1 160 ? 18.248 2.5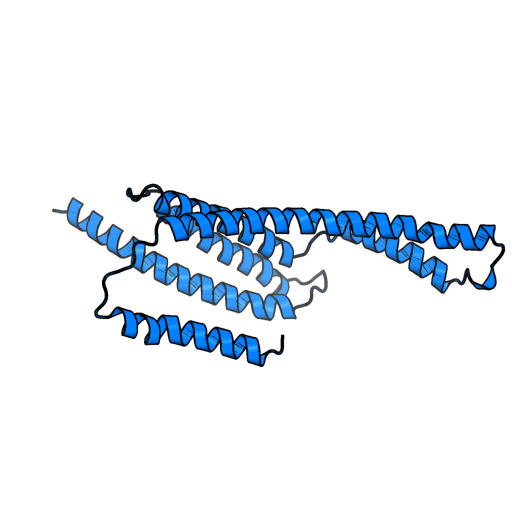12 -1.075 1.00 84.38 160 HIS A N 1
ATOM 1343 C CA . HIS A 1 160 ? 18.137 1.390 -2.007 1.00 84.38 160 HIS A CA 1
ATOM 1344 C C . HIS A 1 160 ? 17.571 1.793 -3.381 1.00 84.38 160 HIS A C 1
ATOM 1346 O O . HIS A 1 160 ? 17.849 1.128 -4.377 1.00 84.38 160 HIS A O 1
ATOM 1352 N N . LEU A 1 161 ? 16.785 2.866 -3.461 1.00 81.56 161 LEU A N 1
ATOM 1353 C CA . LEU A 1 161 ? 16.308 3.425 -4.728 1.00 81.56 161 LEU A CA 1
ATOM 1354 C C . LEU A 1 161 ? 17.251 4.504 -5.274 1.00 81.56 161 LEU A C 1
ATOM 1356 O O . LEU A 1 161 ? 17.349 4.660 -6.486 1.00 81.56 161 LEU A O 1
ATOM 1360 N N . ALA A 1 162 ? 17.970 5.220 -4.407 1.00 85.25 162 ALA A N 1
ATOM 1361 C CA . ALA A 1 162 ? 18.916 6.258 -4.803 1.00 85.25 162 ALA A CA 1
ATOM 1362 C C . ALA A 1 162 ? 20.179 5.694 -5.475 1.00 85.25 162 ALA A C 1
ATOM 1364 O O . ALA A 1 162 ? 20.715 6.330 -6.380 1.00 85.25 162 ALA A O 1
ATOM 1365 N N . GLN A 1 163 ? 20.619 4.485 -5.103 1.00 84.69 163 GLN A N 1
ATOM 1366 C CA . GLN A 1 163 ? 21.760 3.813 -5.749 1.00 84.69 163 GLN A CA 1
ATOM 1367 C C . GLN A 1 163 ? 21.582 3.649 -7.270 1.00 84.69 163 GLN A C 1
ATOM 1369 O O . GLN A 1 163 ? 22.565 3.681 -8.004 1.00 84.69 163 GLN A O 1
ATOM 1374 N N . LEU A 1 164 ? 20.333 3.572 -7.751 1.00 81.69 164 LEU A N 1
ATOM 1375 C CA . LEU A 1 164 ? 19.995 3.479 -9.175 1.00 81.69 164 LEU A CA 1
ATOM 1376 C C . LEU A 1 164 ? 20.313 4.755 -9.969 1.00 81.69 164 LEU A C 1
ATOM 1378 O O . LEU A 1 164 ? 20.325 4.711 -11.195 1.00 81.69 164 LEU A O 1
ATOM 1382 N N . PHE A 1 165 ? 20.540 5.892 -9.305 1.00 82.81 165 PHE A N 1
ATOM 1383 C CA . PHE A 1 165 ? 20.994 7.119 -9.969 1.00 82.81 165 PHE A CA 1
ATOM 1384 C C . PHE A 1 165 ? 22.502 7.152 -10.191 1.00 82.81 165 PHE A C 1
ATOM 1386 O O . PHE A 1 165 ? 22.953 7.776 -11.146 1.00 82.81 165 PHE A O 1
ATOM 1393 N N . VAL A 1 166 ? 23.266 6.509 -9.306 1.00 82.50 166 VAL A N 1
ATOM 1394 C CA . VAL A 1 166 ? 24.733 6.478 -9.366 1.00 82.50 166 VAL A CA 1
ATOM 1395 C C . VAL A 1 166 ? 25.196 5.340 -10.269 1.00 82.50 166 VAL A C 1
ATOM 1397 O O . VAL A 1 166 ? 26.042 5.538 -11.133 1.00 82.50 166 VAL A O 1
ATOM 1400 N N . SER A 1 167 ? 24.584 4.168 -10.107 1.00 75.50 167 SER A N 1
ATOM 1401 C CA . SER A 1 167 ? 24.890 2.976 -10.883 1.00 75.50 167 SER A CA 1
ATOM 1402 C C . SER A 1 167 ? 23.587 2.333 -11.335 1.00 75.50 167 SER A C 1
ATOM 1404 O O . SER A 1 167 ? 22.865 1.737 -10.537 1.00 75.50 167 SER A O 1
ATOM 1406 N N . ASN A 1 168 ? 23.302 2.418 -12.637 1.00 77.50 168 ASN A N 1
ATOM 1407 C CA . ASN A 1 168 ? 22.194 1.700 -13.269 1.00 77.50 168 ASN A CA 1
ATOM 1408 C C . ASN A 1 168 ? 22.694 0.659 -14.286 1.00 77.50 168 ASN A C 1
ATOM 1410 O O . ASN A 1 168 ? 22.345 0.738 -15.465 1.00 77.50 168 ASN A O 1
ATOM 1414 N N . PRO A 1 169 ? 23.509 -0.324 -13.863 1.00 72.00 169 PRO A N 1
ATOM 1415 C CA . PRO A 1 169 ? 24.029 -1.343 -14.773 1.00 72.00 169 PRO A CA 1
ATOM 1416 C C . PRO A 1 169 ? 22.910 -2.212 -15.370 1.00 72.00 169 PRO A C 1
ATOM 1418 O O . PRO A 1 169 ? 23.094 -2.828 -16.413 1.00 72.00 169 PRO A O 1
ATOM 1421 N N . CYS A 1 170 ? 21.737 -2.237 -14.728 1.00 69.56 170 CYS A N 1
ATOM 1422 C CA . CYS A 1 170 ? 20.596 -3.065 -15.105 1.00 69.56 170 CYS A CA 1
ATOM 1423 C C . CYS A 1 170 ? 19.573 -2.353 -16.013 1.00 69.56 170 CYS A C 1
ATOM 1425 O O . CYS A 1 170 ? 18.521 -2.932 -16.276 1.00 69.56 170 CYS A O 1
ATOM 1427 N N . ASN A 1 171 ? 19.822 -1.106 -16.449 1.00 72.81 171 ASN A N 1
ATOM 1428 C CA . ASN A 1 171 ? 18.864 -0.283 -17.211 1.00 72.81 171 ASN A CA 1
ATOM 1429 C C . ASN A 1 171 ? 17.450 -0.252 -16.594 1.00 72.81 171 ASN A C 1
ATOM 1431 O O . ASN A 1 171 ? 16.430 -0.254 -17.286 1.00 72.81 171 ASN A O 1
ATOM 1435 N N . TYR A 1 172 ? 17.375 -0.204 -15.264 1.00 74.44 172 TYR A N 1
ATOM 1436 C CA . TYR A 1 172 ? 16.108 -0.089 -14.557 1.00 74.44 172 TYR A CA 1
ATOM 1437 C C . TYR A 1 172 ? 15.439 1.256 -14.898 1.00 74.44 172 TYR A C 1
ATOM 1439 O O . TYR A 1 172 ? 16.133 2.280 -14.959 1.00 74.44 172 TYR A O 1
ATOM 1447 N N . PRO A 1 173 ? 14.108 1.307 -15.104 1.00 76.44 173 PRO A N 1
ATOM 1448 C CA . PRO A 1 173 ? 13.419 2.538 -15.470 1.00 76.44 173 PRO A CA 1
ATOM 1449 C C . PRO A 1 173 ? 13.586 3.609 -14.386 1.00 76.44 173 PRO A C 1
ATOM 1451 O O . PRO A 1 173 ? 12.956 3.564 -13.329 1.00 76.44 173 PRO A O 1
ATOM 1454 N N . LEU A 1 174 ? 14.397 4.628 -14.687 1.00 77.62 174 LEU A N 1
ATOM 1455 C CA . LEU A 1 174 ? 14.721 5.739 -13.783 1.00 77.62 174 LEU A CA 1
ATOM 1456 C C . LEU A 1 174 ? 13.504 6.583 -13.372 1.00 77.62 174 LEU A C 1
ATOM 1458 O O . LEU A 1 174 ? 13.584 7.335 -12.405 1.00 77.62 174 LEU A O 1
ATOM 1462 N N . LEU A 1 175 ? 12.369 6.462 -14.065 1.00 75.94 175 LEU A N 1
ATOM 1463 C CA . LEU A 1 175 ? 11.125 7.138 -13.688 1.00 75.94 175 LEU A CA 1
ATOM 1464 C C . LEU A 1 175 ? 10.658 6.739 -12.277 1.00 75.94 175 LEU A C 1
ATOM 1466 O O . LEU A 1 175 ? 10.181 7.581 -11.521 1.00 75.94 175 LEU A O 1
ATOM 1470 N N . VAL A 1 176 ? 10.842 5.471 -11.905 1.00 72.81 176 VAL A N 1
ATOM 1471 C CA . VAL A 1 176 ? 10.415 4.925 -10.610 1.00 72.81 176 VAL A CA 1
ATOM 1472 C C . VAL A 1 176 ? 11.204 5.539 -9.438 1.00 72.81 176 VAL A C 1
ATOM 1474 O O . VAL A 1 176 ? 10.575 6.123 -8.551 1.00 72.81 176 VAL A O 1
ATOM 1477 N N . PRO A 1 177 ? 12.553 5.502 -9.408 1.00 78.31 177 PRO A N 1
ATOM 1478 C CA . PRO A 1 177 ? 13.317 6.167 -8.353 1.00 78.31 177 PRO A CA 1
ATOM 1479 C C . PRO A 1 177 ? 13.182 7.701 -8.391 1.00 78.31 177 PRO A C 1
ATOM 1481 O O . PRO A 1 177 ? 13.196 8.318 -7.328 1.00 78.31 177 PRO A O 1
ATOM 1484 N N . ARG A 1 178 ? 12.955 8.330 -9.559 1.00 77.25 178 ARG A N 1
ATOM 1485 C CA . ARG A 1 178 ? 12.707 9.789 -9.663 1.00 77.25 178 ARG A CA 1
ATOM 1486 C C . ARG A 1 178 ? 11.478 10.258 -8.894 1.00 77.25 178 ARG A C 1
ATOM 1488 O O . ARG A 1 178 ? 11.494 11.369 -8.378 1.00 77.25 178 ARG A O 1
ATOM 1495 N N . VAL A 1 179 ? 10.439 9.433 -8.794 1.00 78.31 179 VAL A N 1
ATOM 1496 C CA . VAL A 1 179 ? 9.227 9.762 -8.027 1.00 78.31 179 VAL A CA 1
ATOM 1497 C C . VAL A 1 179 ? 9.361 9.329 -6.565 1.00 78.31 179 VAL A C 1
ATOM 1499 O O . VAL A 1 179 ? 8.994 10.071 -5.653 1.00 78.31 179 VAL A O 1
ATOM 1502 N N . LEU A 1 180 ? 9.899 8.132 -6.322 1.00 78.81 180 LEU A N 1
ATOM 1503 C CA . LEU A 1 180 ? 9.889 7.525 -4.990 1.00 78.81 180 LEU A CA 1
ATOM 1504 C C . LEU A 1 180 ? 10.963 8.073 -4.043 1.00 78.81 180 LEU A C 1
ATOM 1506 O O . LEU A 1 180 ? 10.716 8.123 -2.840 1.00 78.81 180 LEU A O 1
ATOM 1510 N N . VAL A 1 181 ? 12.124 8.509 -4.543 1.00 85.06 181 VAL A N 1
ATOM 1511 C CA . VAL A 1 181 ? 13.198 9.054 -3.692 1.00 85.06 181 VAL A CA 1
ATOM 1512 C C . VAL A 1 181 ? 12.805 10.401 -3.064 1.00 85.06 181 VAL A C 1
ATOM 1514 O O . VAL A 1 181 ? 12.884 10.506 -1.837 1.00 85.06 181 VAL A O 1
ATOM 1517 N N . PRO A 1 182 ? 12.292 11.403 -3.810 1.00 84.88 182 PRO A N 1
ATOM 1518 C CA . PRO A 1 182 ? 11.790 12.640 -3.202 1.00 84.88 182 PRO A CA 1
ATOM 1519 C C . PRO A 1 182 ? 10.658 12.394 -2.195 1.00 84.88 182 PRO A C 1
ATOM 1521 O O . PRO A 1 182 ? 10.625 13.006 -1.127 1.00 84.88 182 PRO A O 1
ATOM 1524 N N . HIS A 1 183 ? 9.760 11.450 -2.495 1.00 79.31 183 HIS A N 1
ATOM 1525 C CA . HIS A 1 183 ? 8.680 11.059 -1.590 1.00 79.31 183 HIS A CA 1
ATOM 1526 C C . HIS A 1 183 ? 9.205 10.417 -0.292 1.00 79.31 183 HIS A C 1
ATOM 1528 O O . HIS A 1 183 ? 8.741 10.755 0.798 1.00 79.31 183 HIS A O 1
ATOM 1534 N N . ALA A 1 184 ? 10.214 9.544 -0.378 1.00 83.75 184 ALA A N 1
ATOM 1535 C CA . ALA A 1 184 ? 10.861 8.954 0.792 1.00 83.75 184 ALA A CA 1
ATOM 1536 C C . ALA A 1 184 ? 11.549 10.019 1.663 1.00 83.75 184 ALA A C 1
ATOM 1538 O O . ALA A 1 184 ? 11.378 10.003 2.881 1.00 83.75 184 ALA A O 1
ATOM 1539 N N . ILE A 1 185 ? 12.253 10.984 1.058 1.00 87.06 185 ILE A N 1
ATOM 1540 C CA . ILE A 1 185 ? 12.889 12.104 1.776 1.00 87.06 185 ILE A CA 1
ATOM 1541 C C . ILE A 1 185 ? 11.838 12.929 2.527 1.00 87.06 185 ILE A C 1
ATOM 1543 O O . ILE A 1 185 ? 12.003 13.210 3.716 1.00 87.06 185 ILE A O 1
ATOM 1547 N N . PHE A 1 186 ? 10.730 13.270 1.868 1.00 87.06 186 PHE A N 1
ATOM 1548 C CA . PHE A 1 186 ? 9.633 14.007 2.494 1.00 87.06 186 PHE A CA 1
ATOM 1549 C C . PHE A 1 186 ? 9.065 13.270 3.719 1.00 87.06 186 PHE A C 1
ATOM 1551 O O . PHE A 1 186 ? 8.897 13.868 4.786 1.00 87.06 186 PHE A O 1
ATOM 1558 N N . LEU A 1 187 ? 8.840 11.957 3.606 1.00 81.94 187 LEU A N 1
ATOM 1559 C CA . LEU A 1 187 ? 8.359 11.133 4.718 1.00 81.94 187 LEU A CA 1
ATOM 1560 C C . LEU A 1 187 ? 9.380 11.037 5.858 1.00 81.94 187 LEU A C 1
ATOM 1562 O O . LEU A 1 187 ? 8.999 11.160 7.021 1.00 81.94 187 LEU A O 1
ATOM 1566 N N . VAL A 1 188 ? 10.674 10.901 5.558 1.00 88.69 188 VAL A N 1
ATOM 1567 C CA . VAL A 1 188 ? 11.742 10.912 6.572 1.00 88.69 188 VAL A CA 1
ATOM 1568 C C . VAL A 1 188 ? 11.739 12.225 7.354 1.00 88.69 188 VAL A C 1
ATOM 1570 O O . VAL A 1 188 ? 11.816 12.196 8.585 1.00 88.69 188 VAL A O 1
ATOM 1573 N N . LEU A 1 189 ? 11.595 13.374 6.688 1.00 87.94 189 LEU A N 1
ATOM 1574 C CA . LEU A 1 189 ? 11.530 14.682 7.351 1.00 87.94 189 LEU A CA 1
ATOM 1575 C C . LEU A 1 189 ? 10.300 14.801 8.258 1.00 87.94 189 LEU A C 1
ATOM 1577 O O . LEU A 1 189 ? 10.420 15.235 9.409 1.00 87.94 189 LEU A O 1
ATOM 1581 N N . LEU A 1 190 ? 9.135 14.363 7.774 1.00 80.62 190 LEU A N 1
ATOM 1582 C CA . LEU A 1 190 ? 7.882 14.392 8.525 1.00 80.62 190 LEU A CA 1
ATOM 1583 C C . LEU A 1 190 ? 7.951 13.506 9.777 1.00 80.62 190 LEU A C 1
ATOM 1585 O O . LEU A 1 190 ? 7.646 13.964 10.883 1.00 80.62 190 LEU A O 1
ATOM 1589 N N . PHE A 1 191 ? 8.406 12.260 9.628 1.00 81.00 191 PHE A N 1
ATOM 1590 C CA . PHE A 1 191 ? 8.552 11.321 10.741 1.00 81.00 191 PHE A CA 1
ATOM 1591 C C . PHE A 1 191 ? 9.647 11.753 11.720 1.00 81.00 191 PHE A C 1
ATOM 1593 O O . PHE A 1 191 ? 9.458 11.634 12.930 1.00 81.00 191 PHE A O 1
ATOM 1600 N N . SER A 1 192 ? 10.747 12.334 11.239 1.00 84.31 192 SER A N 1
ATOM 1601 C CA . SER A 1 192 ? 11.801 12.897 12.096 1.00 84.31 192 SER A CA 1
ATOM 1602 C C . SER A 1 192 ? 11.310 14.105 12.893 1.00 84.31 192 SER A C 1
ATOM 1604 O O . SER A 1 192 ? 11.660 14.277 14.064 1.00 84.31 192 SER A O 1
ATOM 1606 N N . HIS A 1 193 ? 10.486 14.963 12.288 1.00 85.62 193 HIS A N 1
ATOM 1607 C CA . HIS A 1 193 ? 9.840 16.072 12.985 1.00 85.62 193 HIS A CA 1
ATOM 1608 C C . HIS A 1 193 ? 8.853 15.567 14.050 1.00 85.62 193 HIS A C 1
ATOM 1610 O O . HIS A 1 193 ? 8.914 16.007 15.202 1.00 85.62 193 HIS A O 1
ATOM 1616 N N . PHE A 1 194 ? 8.008 14.587 13.714 1.00 83.06 194 PHE A N 1
ATOM 1617 C CA . PHE A 1 194 ? 7.106 13.940 14.669 1.00 83.06 194 PHE A CA 1
ATOM 1618 C C . PHE A 1 194 ? 7.865 13.297 15.834 1.00 83.06 194 PHE A C 1
ATOM 1620 O O . PHE A 1 194 ? 7.546 13.556 16.993 1.00 83.06 194 PHE A O 1
ATOM 1627 N N . TYR A 1 195 ? 8.895 12.502 15.543 1.00 85.56 195 TYR A N 1
ATOM 1628 C CA . TYR A 1 195 ? 9.678 11.783 16.542 1.00 85.56 195 TYR A CA 1
ATOM 1629 C C . TYR A 1 195 ? 10.338 12.742 17.543 1.00 85.56 195 TYR A C 1
ATOM 1631 O O . TYR A 1 195 ? 10.209 12.562 18.757 1.00 85.56 195 TYR A O 1
ATOM 1639 N N . ARG A 1 196 ? 10.967 13.820 17.053 1.00 84.69 196 ARG A N 1
ATOM 1640 C CA . ARG A 1 196 ? 11.555 14.865 17.908 1.00 84.69 196 ARG A CA 1
ATOM 1641 C C . ARG A 1 196 ? 10.506 15.544 18.785 1.00 84.69 196 ARG A C 1
ATOM 1643 O O . ARG A 1 196 ? 10.737 15.732 19.976 1.00 84.69 196 ARG A O 1
ATOM 1650 N N . ARG A 1 197 ? 9.333 15.869 18.239 1.00 80.69 197 ARG A N 1
ATOM 1651 C CA . ARG A 1 197 ? 8.262 16.528 19.000 1.00 80.69 197 ARG A CA 1
ATOM 1652 C C . ARG A 1 197 ? 7.617 15.607 20.040 1.00 80.69 197 ARG A C 1
ATOM 1654 O O . ARG A 1 197 ? 7.340 16.058 21.148 1.00 80.69 197 ARG A O 1
ATOM 1661 N N . ALA A 1 198 ? 7.383 14.343 19.695 1.00 79.56 198 ALA A N 1
ATOM 1662 C CA . ALA A 1 198 ? 6.675 13.378 20.532 1.00 79.56 198 ALA A CA 1
ATOM 1663 C C . ALA A 1 198 ? 7.548 12.796 21.654 1.00 79.56 198 ALA A C 1
ATOM 1665 O O . ALA A 1 198 ? 7.061 12.604 22.767 1.00 79.56 198 ALA A O 1
ATOM 1666 N N . TYR A 1 199 ? 8.828 12.527 21.379 1.00 79.81 199 TYR A N 1
ATOM 1667 C CA . TYR A 1 199 ? 9.734 11.886 22.339 1.00 79.81 199 TYR A CA 1
ATOM 1668 C C . TYR A 1 199 ? 10.797 12.837 22.898 1.00 79.81 199 TYR A C 1
ATOM 1670 O O . TYR A 1 199 ? 11.235 12.644 24.028 1.00 79.81 199 TYR A O 1
ATOM 1678 N N . GLY A 1 200 ? 11.171 13.895 22.170 1.00 70.00 200 GLY A N 1
ATOM 1679 C CA . GLY A 1 200 ? 12.150 14.885 22.639 1.00 70.00 200 GLY A CA 1
ATOM 1680 C C . GLY A 1 200 ? 11.625 15.774 23.769 1.00 70.00 200 GLY A C 1
ATOM 1681 O O . GLY A 1 200 ? 12.346 16.026 24.729 1.00 70.00 200 GLY A O 1
ATOM 1682 N N . ARG A 1 201 ? 10.345 16.180 23.732 1.00 65.00 201 ARG A N 1
ATOM 1683 C CA . ARG A 1 201 ? 9.715 16.907 24.857 1.00 65.00 201 ARG A CA 1
ATOM 1684 C C . ARG A 1 201 ? 9.584 16.047 26.115 1.00 65.00 201 ARG A C 1
ATOM 1686 O O . ARG A 1 201 ? 9.767 16.560 27.211 1.00 65.00 201 ARG A O 1
ATOM 1693 N N . LYS A 1 202 ? 9.306 14.752 25.944 1.00 59.75 202 LYS A N 1
ATOM 1694 C CA . LYS A 1 202 ? 9.172 13.797 27.049 1.00 59.75 202 LYS A CA 1
ATOM 1695 C C . LYS A 1 202 ? 10.525 13.534 27.724 1.00 59.75 202 LYS A C 1
ATOM 1697 O O . LYS A 1 202 ? 10.620 13.625 28.937 1.00 59.75 202 LYS A O 1
ATOM 1702 N N . ALA A 1 203 ? 11.586 13.361 26.929 1.00 58.84 203 ALA A N 1
ATOM 1703 C CA . ALA A 1 203 ? 12.954 13.255 27.436 1.00 58.84 203 ALA A CA 1
ATOM 1704 C C . ALA A 1 203 ? 13.409 14.518 28.193 1.00 58.84 203 ALA A C 1
ATOM 1706 O O . ALA A 1 203 ? 14.005 14.407 29.255 1.00 58.84 203 ALA A O 1
ATOM 1707 N N . ALA A 1 204 ? 13.083 15.719 27.698 1.00 59.72 204 ALA A N 1
ATOM 1708 C CA . ALA A 1 204 ? 13.415 16.970 28.389 1.00 59.72 204 ALA A CA 1
ATOM 1709 C C . ALA A 1 204 ? 12.665 17.147 29.728 1.00 59.72 204 ALA A C 1
ATOM 1711 O O . ALA A 1 204 ? 13.210 17.742 30.657 1.00 59.72 204 ALA A O 1
ATOM 1712 N N . GLN A 1 205 ? 11.433 16.638 29.837 1.00 59.41 205 GLN A N 1
ATOM 1713 C CA . GLN A 1 205 ? 10.662 16.632 31.086 1.00 59.41 205 GLN A CA 1
ATOM 1714 C C . GLN A 1 205 ? 11.201 15.605 32.092 1.00 59.41 205 GLN A C 1
ATOM 1716 O O . GLN A 1 205 ? 11.377 15.954 33.255 1.00 59.41 205 GLN A O 1
ATOM 1721 N N . ASP A 1 206 ? 11.546 14.395 31.645 1.00 59.06 206 ASP A N 1
ATOM 1722 C CA . ASP A 1 206 ? 12.132 13.354 32.503 1.00 59.06 206 ASP A CA 1
ATOM 1723 C C . ASP A 1 206 ? 13.521 13.761 33.037 1.00 59.06 206 ASP A C 1
ATOM 1725 O O . ASP A 1 206 ? 13.854 13.471 34.184 1.00 59.06 206 ASP A O 1
ATOM 1729 N N . THR A 1 207 ? 14.325 14.481 32.243 1.00 62.41 207 THR A N 1
ATOM 1730 C CA . THR A 1 207 ? 15.619 15.027 32.693 1.00 62.41 207 THR A CA 1
ATOM 1731 C C . THR A 1 207 ? 15.445 16.135 33.732 1.00 62.41 207 THR A C 1
ATOM 1733 O O . THR A 1 207 ? 16.179 16.157 34.714 1.00 62.41 207 THR A O 1
ATOM 1736 N N . LYS A 1 208 ? 14.461 17.033 33.566 1.00 57.50 208 LYS A N 1
ATOM 1737 C CA . LYS A 1 208 ? 14.162 18.074 34.568 1.00 57.50 208 LYS A CA 1
ATOM 1738 C C . LYS A 1 208 ? 13.607 17.495 35.872 1.00 57.50 208 LYS A C 1
ATOM 1740 O O . LYS A 1 208 ? 13.947 18.002 36.929 1.00 57.50 208 LYS A O 1
ATOM 1745 N N . ALA A 1 209 ? 12.809 16.430 35.804 1.00 58.16 209 ALA A N 1
ATOM 1746 C CA . ALA A 1 209 ? 12.277 15.742 36.982 1.00 58.16 209 ALA A CA 1
ATOM 1747 C C . ALA A 1 209 ? 13.335 14.936 37.761 1.00 58.16 209 ALA A C 1
ATOM 1749 O O . ALA A 1 209 ? 13.127 14.657 38.930 1.00 58.16 209 ALA A O 1
ATOM 1750 N N . LYS A 1 210 ? 14.455 14.557 37.128 1.00 59.72 210 LYS A N 1
ATOM 1751 C CA . LYS A 1 210 ? 15.613 13.929 37.796 1.00 59.72 210 LYS A CA 1
ATOM 1752 C C . LYS A 1 210 ? 16.643 14.931 38.331 1.00 59.72 210 LYS A C 1
ATOM 1754 O O . LYS A 1 210 ? 17.550 14.527 39.048 1.00 59.72 210 LYS A O 1
ATOM 1759 N N . ALA A 1 211 ? 16.546 16.194 37.919 1.00 58.75 211 ALA A N 1
ATOM 1760 C CA . ALA A 1 211 ? 17.409 17.292 38.360 1.00 58.75 211 ALA A CA 1
ATOM 1761 C C . ALA A 1 211 ? 16.755 18.167 39.452 1.00 58.75 211 ALA A C 1
ATOM 1763 O O . ALA A 1 211 ? 17.349 19.159 39.870 1.00 58.75 211 ALA A O 1
ATOM 1764 N N . SER A 1 212 ? 15.535 17.809 39.865 1.00 46.56 212 SER A N 1
ATOM 1765 C CA . SER A 1 212 ? 14.764 18.339 40.995 1.00 46.56 212 SER A CA 1
ATOM 1766 C C . SER A 1 212 ? 14.705 17.289 42.093 1.00 46.56 212 SER A C 1
ATOM 1768 O O . SER A 1 212 ? 14.403 17.711 43.228 1.00 46.56 212 SER A O 1
#

pLDDT: mean 77.07, std 10.06, range [46.56, 94.75]

Foldseek 3Di:
DPPVVVVVVVVVVCCCVPPVVCVVCVPPDDDPCLVVLLVVLVVVLVVLVVVVVVLVVVLVVLLVVLVVVVVVVVVCVVVVVVVVVDPCVVCVSVVSNVVSVCCVVVNPDDLVVLLVVLVSVLSSVVSVVVNCCSVPVPDDPCPLVSLVSVLCSLVVSLVSLVVCVVDVVPPPPNVVNVPSNVVSVVVNVVSVVVSCVVVVVVVVVVVVVVVD

Secondary structure (DSSP, 8-state):
--HHHHHHHHHHHHHIIIIIHHHHHTTSPPP--HHHHHHHHHHHHHHHHHHHHHHHHHHHHHHHHHHHTTHHHHHHHHTT-GGG--HHHHHHHHHHHHHHHHHHHH-S--HHHHHHHHHHHHHHHHHHHHHHHHH--S--TTHHHHHHHHHHHHHHHHHHHHHHHH--TT---THHHHHHHHHHHHHHHHHHHHHIIIIIHHHHHHHHHH--